Protein AF-A0A820PDK4-F1 (afdb_monomer)

Solvent-accessible surface area (backbone atoms only — not comparable to full-atom values): 10824 Å² total; per-residue (Å²): 134,82,81,75,82,73,71,76,85,88,83,50,69,66,56,57,41,41,77,73,30,66,67,54,36,52,52,52,49,54,51,63,71,45,91,59,57,75,66,55,49,52,53,51,50,52,53,50,55,50,51,55,46,51,51,49,26,53,33,58,74,70,67,58,86,56,76,66,53,57,55,51,43,62,52,48,55,42,78,89,39,73,66,32,56,52,50,51,53,50,35,54,48,49,39,25,63,78,65,77,46,54,70,71,58,48,50,64,60,48,72,78,42,100,55,71,42,63,48,71,66,69,69,50,78,79,65,89,66,78,82,77,72,84,73,60,63,81,82,39,42,71,59,33,50,55,47,48,51,48,74,75,69,54,91,49,68,65,62,53,54,51,48,54,56,42,33,77,76,31,70,68,50,32,51,37,58,77,70,107

Radius of gyration: 19.14 Å; Cα contacts (8 Å, |Δi|>4): 105; chains: 1; bounding box: 48×37×55 Å

Foldseek 3Di:
DPPPPVDDDDADLLVLCCVPPVVSVVVLVVVVVPPDDPVVSVVVNVVVSLVVLLVLLVCVLVVNDDPSNVVLLVSLQPPVDPVSVLSVLSSLVSNCVVVVHDSVVVCVVPVPDPRPNVCVVVVPPPPVPDPDRQDPCVVLVVLLVVLCCCVVPDPDPVSVVVLVVCLVVPVSSVSSNVVD

Mean predicted aligned error: 15.26 Å

Structure (mmCIF, N/CA/C/O backbone):
data_AF-A0A820PDK4-F1
#
_entry.id   AF-A0A820PDK4-F1
#
loop_
_atom_site.group_PDB
_atom_site.id
_atom_site.type_symbol
_atom_site.label_atom_id
_atom_site.label_alt_id
_atom_site.label_comp_id
_atom_site.label_asym_id
_atom_site.label_entity_id
_atom_site.label_seq_id
_atom_site.pdbx_PDB_ins_code
_atom_site.Cartn_x
_atom_site.Cartn_y
_atom_site.Cartn_z
_atom_site.occupancy
_atom_site.B_iso_or_equiv
_atom_site.auth_seq_id
_atom_site.auth_comp_id
_atom_site.auth_asym_id
_atom_site.auth_atom_id
_atom_site.pdbx_PDB_model_num
ATOM 1 N N . MET A 1 1 ? 13.007 6.812 -16.610 1.00 25.03 1 MET A N 1
ATOM 2 C CA . MET A 1 1 ? 11.865 7.276 -15.798 1.00 25.03 1 MET A CA 1
ATOM 3 C C . MET A 1 1 ? 12.390 7.602 -14.403 1.00 25.03 1 MET A C 1
ATOM 5 O O . MET A 1 1 ? 12.633 6.692 -13.626 1.00 25.03 1 MET A O 1
ATOM 9 N N . GLN A 1 2 ? 12.716 8.872 -14.135 1.00 26.66 2 GLN A N 1
ATOM 10 C CA . GLN A 1 2 ? 13.133 9.328 -12.802 1.00 26.66 2 GLN A CA 1
ATOM 11 C C . GLN A 1 2 ? 11.901 9.279 -11.898 1.00 26.66 2 GLN A C 1
ATOM 13 O O . GLN A 1 2 ? 10.951 10.025 -12.132 1.00 26.66 2 GLN A O 1
ATOM 18 N N . LEU A 1 3 ? 11.903 8.400 -10.895 1.00 27.84 3 LEU A N 1
ATOM 19 C CA . LEU A 1 3 ? 10.972 8.489 -9.773 1.00 27.84 3 LEU A CA 1
ATOM 20 C C . LEU A 1 3 ? 11.251 9.827 -9.085 1.00 27.84 3 LEU A C 1
ATOM 22 O O . LEU A 1 3 ? 12.197 9.966 -8.312 1.00 27.84 3 LEU A O 1
ATOM 26 N N . MET A 1 4 ? 10.484 10.848 -9.470 1.00 34.06 4 MET A N 1
ATOM 27 C CA . MET A 1 4 ? 10.551 12.180 -8.891 1.00 34.06 4 MET A CA 1
ATOM 28 C C . MET A 1 4 ? 10.045 12.122 -7.450 1.00 34.06 4 MET A C 1
ATOM 30 O O . MET A 1 4 ? 8.920 12.505 -7.154 1.00 34.06 4 MET A O 1
ATOM 34 N N . LEU A 1 5 ? 10.937 11.761 -6.532 1.00 40.44 5 LEU A N 1
ATOM 35 C CA . LEU A 1 5 ? 10.990 12.367 -5.205 1.00 40.44 5 LEU A CA 1
ATOM 36 C C . LEU A 1 5 ? 11.561 13.789 -5.350 1.00 40.44 5 LEU A C 1
ATOM 38 O O . LEU A 1 5 ? 12.559 14.152 -4.743 1.00 40.44 5 LEU A O 1
ATOM 42 N N . ARG A 1 6 ? 10.949 14.618 -6.204 1.00 34.44 6 ARG A N 1
ATOM 43 C CA . ARG A 1 6 ? 11.076 16.072 -6.075 1.00 34.44 6 ARG A CA 1
ATOM 44 C C . ARG A 1 6 ? 9.899 16.531 -5.246 1.00 34.44 6 ARG A C 1
ATOM 46 O O . ARG A 1 6 ? 8.901 17.043 -5.741 1.00 34.44 6 ARG A O 1
ATOM 53 N N . ALA A 1 7 ? 10.034 16.237 -3.965 1.00 40.06 7 ALA A N 1
ATOM 54 C CA . ALA A 1 7 ? 9.228 16.823 -2.932 1.00 40.06 7 ALA A CA 1
ATOM 55 C C . ALA A 1 7 ? 9.617 18.291 -2.799 1.00 40.06 7 ALA A C 1
ATOM 57 O O . ALA A 1 7 ? 10.654 18.622 -2.229 1.00 40.06 7 ALA A O 1
ATOM 58 N N . ASN A 1 8 ? 8.777 19.165 -3.341 1.00 39.97 8 ASN A N 1
ATOM 59 C CA . ASN A 1 8 ? 8.728 20.518 -2.821 1.00 39.97 8 ASN A CA 1
ATOM 60 C C . ASN A 1 8 ? 8.266 20.439 -1.359 1.00 39.97 8 ASN A C 1
ATOM 62 O O . ASN A 1 8 ? 7.477 19.576 -0.973 1.00 39.97 8 ASN A O 1
ATOM 66 N N . GLU A 1 9 ? 8.885 21.281 -0.550 1.00 49.22 9 GLU A N 1
ATOM 67 C CA . GLU A 1 9 ? 9.083 21.112 0.880 1.00 49.22 9 GLU A CA 1
ATOM 68 C C . GLU A 1 9 ? 7.785 21.053 1.711 1.00 49.22 9 GLU A C 1
ATOM 70 O O . GLU A 1 9 ? 6.782 21.683 1.393 1.00 49.22 9 GLU A O 1
ATOM 75 N N . GLN A 1 10 ? 7.891 20.325 2.835 1.00 42.88 10 GLN A N 1
ATOM 76 C CA . GLN A 1 10 ? 6.916 20.079 3.917 1.00 42.88 10 GLN A CA 1
ATOM 77 C C . GLN A 1 10 ? 5.875 18.959 3.705 1.00 42.88 10 GLN A C 1
ATOM 79 O O . GLN A 1 10 ? 4.698 19.186 3.432 1.00 42.88 10 GLN A O 1
ATOM 84 N N . GLY A 1 11 ? 6.297 17.725 4.019 1.00 57.44 11 GLY A N 1
ATOM 85 C CA . GLY A 1 11 ? 5.393 16.603 4.308 1.00 57.44 11 GLY A CA 1
ATOM 86 C C . GLY A 1 11 ? 5.637 15.347 3.477 1.00 57.44 11 GLY A C 1
ATOM 87 O O . GLY A 1 11 ? 4.675 14.767 2.994 1.00 57.44 11 GLY A O 1
ATOM 88 N N . THR A 1 12 ? 6.888 14.922 3.279 1.00 68.00 12 THR A N 1
ATOM 89 C CA . THR A 1 12 ? 7.172 13.617 2.660 1.00 68.00 12 THR A CA 1
ATOM 90 C C . THR A 1 12 ? 7.106 12.492 3.693 1.00 68.00 12 THR A C 1
ATOM 92 O O . THR A 1 12 ? 7.489 12.717 4.843 1.00 68.00 12 THR A O 1
ATOM 95 N N . PRO A 1 13 ? 6.697 11.268 3.301 1.00 70.00 13 PRO A N 1
ATOM 96 C CA . PRO A 1 13 ? 6.800 10.091 4.162 1.00 70.00 13 PRO A CA 1
ATOM 97 C C . PRO A 1 13 ? 8.213 9.894 4.698 1.00 70.00 13 PRO A C 1
ATOM 99 O O . PRO A 1 13 ? 8.378 9.617 5.873 1.00 70.00 13 PRO A O 1
ATOM 102 N N . GLU A 1 14 ? 9.227 10.111 3.856 1.00 72.12 14 GLU A N 1
ATOM 103 C CA . GLU A 1 14 ? 10.632 10.052 4.260 1.00 72.12 14 GLU A CA 1
ATOM 104 C C . GLU A 1 14 ? 10.917 10.987 5.434 1.00 72.12 14 GLU A C 1
ATOM 106 O O . GLU A 1 14 ? 11.418 10.531 6.449 1.00 72.12 14 GLU A O 1
ATOM 111 N N . LYS A 1 15 ? 10.527 12.266 5.351 1.00 74.94 15 LYS A N 1
ATOM 112 C CA . LYS A 1 15 ? 10.765 13.218 6.439 1.00 74.94 15 LYS A CA 1
ATOM 113 C C . LYS A 1 15 ? 10.020 12.830 7.717 1.00 74.94 15 LYS A C 1
ATOM 115 O O . LYS A 1 15 ? 10.609 12.865 8.786 1.00 74.94 15 LYS A O 1
ATOM 120 N N . ILE A 1 16 ? 8.751 12.429 7.612 1.00 73.00 16 ILE A N 1
ATOM 121 C CA . ILE A 1 16 ? 7.963 11.992 8.778 1.00 73.00 16 ILE A CA 1
ATOM 122 C C . ILE A 1 16 ? 8.625 10.785 9.447 1.00 73.00 16 ILE A C 1
ATOM 124 O O . ILE A 1 16 ? 8.709 10.734 10.672 1.00 73.00 16 ILE A O 1
ATOM 128 N N . LEU A 1 17 ? 9.103 9.825 8.653 1.00 72.94 17 LEU A N 1
ATOM 129 C CA . LEU A 1 17 ? 9.756 8.631 9.169 1.00 72.94 17 LEU A CA 1
ATOM 130 C C . LEU A 1 17 ? 11.132 8.949 9.766 1.00 72.94 17 LEU A C 1
ATOM 132 O O . LEU A 1 17 ? 11.420 8.472 10.856 1.00 72.94 17 LEU A O 1
ATOM 136 N N . THR A 1 18 ? 11.939 9.796 9.125 1.00 76.69 18 THR A N 1
ATOM 137 C CA . THR A 1 18 ? 13.232 10.257 9.658 1.00 76.69 18 THR A CA 1
ATOM 138 C C . THR A 1 18 ? 13.065 11.015 10.974 1.00 76.69 18 THR A C 1
ATOM 140 O O . THR A 1 18 ? 13.784 10.737 11.926 1.00 76.69 18 THR A O 1
ATOM 143 N N . ASP A 1 19 ? 12.084 11.918 11.066 1.00 78.19 19 ASP A N 1
ATOM 144 C CA . ASP A 1 19 ? 11.874 12.757 12.253 1.00 78.19 19 ASP A CA 1
ATOM 145 C C . ASP A 1 19 ? 11.376 11.952 13.472 1.00 78.19 19 ASP A C 1
ATOM 147 O O . ASP A 1 19 ? 11.498 12.418 14.605 1.00 78.19 19 ASP A O 1
ATOM 151 N N . ASN A 1 20 ? 10.796 10.762 13.262 1.00 70.31 20 ASN A N 1
ATOM 152 C CA . ASN A 1 20 ? 10.123 10.008 14.323 1.00 70.31 20 ASN A CA 1
ATOM 153 C C . ASN A 1 20 ? 10.644 8.571 14.540 1.00 70.31 20 ASN A C 1
ATOM 155 O O . ASN A 1 20 ? 10.335 7.968 15.567 1.00 70.31 20 ASN A O 1
ATOM 159 N N . TYR A 1 21 ? 11.438 8.013 13.623 1.00 71.75 21 TYR A N 1
ATOM 160 C CA . TYR A 1 21 ? 12.042 6.686 13.755 1.00 71.75 21 TYR A CA 1
ATOM 161 C C . TYR A 1 21 ? 13.557 6.769 13.571 1.00 71.75 21 TYR A C 1
ATOM 163 O O . TYR A 1 21 ? 14.066 6.761 12.451 1.00 71.75 21 TYR A O 1
ATOM 171 N N . ILE A 1 22 ? 14.285 6.754 14.690 1.00 73.81 22 ILE A N 1
ATOM 172 C CA . ILE A 1 22 ? 15.757 6.811 14.712 1.00 73.81 22 ILE A CA 1
ATOM 173 C C . ILE A 1 22 ? 16.365 5.712 13.828 1.00 73.81 22 ILE A C 1
ATOM 175 O O . ILE A 1 22 ? 17.288 5.970 13.065 1.00 73.81 22 ILE A O 1
ATOM 179 N N . GLN A 1 23 ? 15.797 4.501 13.847 1.00 71.31 23 GLN A N 1
ATOM 180 C CA . GLN A 1 23 ? 16.282 3.399 13.012 1.00 71.31 23 GLN A CA 1
ATOM 181 C C . GLN A 1 23 ? 16.088 3.663 11.513 1.00 71.31 23 GLN A C 1
ATOM 183 O O . GLN A 1 23 ? 16.921 3.252 10.713 1.00 71.31 23 GLN A O 1
ATOM 188 N N . PHE A 1 24 ? 15.014 4.351 11.106 1.00 72.50 24 PHE A N 1
ATOM 189 C CA . PHE A 1 24 ? 14.826 4.732 9.704 1.00 72.50 24 PHE A CA 1
ATOM 190 C C . PHE A 1 24 ? 15.903 5.733 9.280 1.00 72.50 24 PHE A C 1
ATOM 192 O O . PHE A 1 24 ? 16.522 5.547 8.235 1.00 72.50 24 PHE A O 1
ATOM 199 N N . GLU A 1 25 ? 16.178 6.741 10.111 1.00 74.62 25 GLU A N 1
ATOM 200 C CA . GLU A 1 25 ? 17.249 7.710 9.863 1.00 74.62 25 GLU A CA 1
ATOM 201 C C . GLU A 1 25 ? 18.627 7.033 9.763 1.00 74.62 25 GLU A C 1
ATOM 203 O O . GLU A 1 25 ? 19.381 7.299 8.827 1.00 74.62 25 GLU A O 1
ATOM 208 N N . GLU A 1 26 ? 18.947 6.126 10.688 1.00 74.75 26 GLU A N 1
ATOM 209 C CA . GLU A 1 26 ? 20.196 5.357 10.673 1.00 74.75 26 GLU A CA 1
ATOM 210 C C . GLU A 1 26 ? 20.332 4.519 9.396 1.00 74.75 26 GLU A C 1
ATOM 212 O O . GLU A 1 26 ? 21.386 4.539 8.758 1.00 74.75 26 GLU A O 1
ATOM 217 N N . ASN A 1 27 ? 19.258 3.847 8.974 1.00 72.25 27 ASN A N 1
ATOM 218 C CA . ASN A 1 27 ? 19.241 3.061 7.742 1.00 72.25 27 ASN A CA 1
ATOM 219 C C . ASN A 1 27 ? 19.433 3.942 6.500 1.00 72.25 27 ASN A C 1
ATOM 221 O O . ASN A 1 27 ? 20.166 3.570 5.586 1.00 72.25 27 ASN A O 1
ATOM 225 N N . VAL A 1 28 ? 18.801 5.120 6.456 1.00 72.81 28 VAL A N 1
ATOM 226 C CA . VAL A 1 28 ? 18.976 6.077 5.353 1.00 72.81 28 VAL A CA 1
ATOM 227 C C . VAL A 1 28 ? 20.414 6.587 5.296 1.00 72.81 28 VAL A C 1
ATOM 229 O O . VAL A 1 28 ? 20.990 6.625 4.211 1.00 72.81 28 VAL A O 1
ATOM 232 N N . ARG A 1 29 ? 21.021 6.923 6.441 1.00 77.06 29 ARG A N 1
ATOM 233 C CA . ARG A 1 29 ? 22.425 7.360 6.504 1.00 77.06 29 ARG A CA 1
ATOM 234 C C . ARG A 1 29 ? 23.385 6.270 6.029 1.00 77.06 29 ARG A C 1
ATOM 236 O O . ARG A 1 29 ? 24.228 6.547 5.185 1.00 77.06 29 ARG A O 1
ATOM 243 N N . GLN A 1 30 ? 23.203 5.025 6.474 1.00 72.75 30 GLN A N 1
ATOM 244 C CA . GLN A 1 30 ? 24.023 3.892 6.020 1.00 72.75 30 GLN A CA 1
ATOM 245 C C . GLN A 1 30 ? 23.960 3.703 4.495 1.00 72.75 30 GLN A C 1
ATOM 247 O O . GLN A 1 30 ? 24.982 3.491 3.850 1.00 72.75 30 GLN A O 1
ATOM 252 N N . LEU A 1 31 ? 22.771 3.853 3.905 1.00 70.50 31 LEU A N 1
ATOM 253 C CA . LEU A 1 31 ? 22.566 3.741 2.456 1.00 70.50 31 LEU A CA 1
ATOM 254 C C . LEU A 1 31 ? 23.175 4.896 1.647 1.00 70.50 31 LEU A C 1
ATOM 256 O O . LEU A 1 31 ? 23.416 4.731 0.450 1.00 70.50 31 LEU A O 1
ATOM 260 N N . GLN A 1 32 ? 23.355 6.063 2.271 1.00 70.00 32 GLN A N 1
ATOM 261 C CA . GLN A 1 32 ? 23.986 7.239 1.666 1.00 70.00 32 GLN A CA 1
ATOM 262 C C . GLN A 1 32 ? 25.516 7.192 1.777 1.00 70.00 32 GLN A C 1
ATOM 264 O O . GLN A 1 32 ? 26.201 7.649 0.860 1.00 70.00 32 GLN A O 1
ATOM 269 N N . ASP A 1 33 ? 26.041 6.638 2.874 1.00 68.69 33 ASP A N 1
ATOM 270 C CA . ASP A 1 33 ? 27.480 6.472 3.115 1.00 68.69 33 ASP A CA 1
ATOM 271 C C . ASP A 1 33 ? 28.091 5.377 2.223 1.00 68.69 33 ASP A C 1
ATOM 273 O O . ASP A 1 33 ? 29.217 5.508 1.731 1.00 68.69 33 ASP A O 1
ATOM 277 N N . GLU A 1 34 ? 27.339 4.311 1.946 1.00 64.62 34 GLU A N 1
ATOM 278 C CA . GLU A 1 34 ? 27.657 3.378 0.870 1.00 64.62 34 GLU A CA 1
ATOM 279 C C . GLU A 1 34 ? 27.364 4.081 -0.462 1.00 64.62 34 GLU A C 1
ATOM 281 O O . GLU A 1 34 ? 26.206 4.369 -0.742 1.00 64.62 34 GLU A O 1
ATOM 286 N N . GLN A 1 35 ? 28.386 4.381 -1.282 1.00 57.00 35 GLN A N 1
ATOM 287 C CA . GLN A 1 35 ? 28.277 5.023 -2.613 1.00 57.00 35 GLN A CA 1
ATOM 288 C C . GLN A 1 35 ? 27.438 4.190 -3.608 1.00 57.00 35 GLN A C 1
ATOM 290 O O . GLN A 1 35 ? 27.929 3.673 -4.613 1.00 57.00 35 GLN A O 1
ATOM 295 N N . SER A 1 36 ? 26.159 4.020 -3.313 1.00 57.16 36 SER A N 1
ATOM 296 C CA . SER A 1 36 ? 25.237 3.154 -4.008 1.00 57.16 36 SER A CA 1
ATOM 297 C C . SER A 1 36 ? 24.462 3.973 -5.037 1.00 57.16 36 SER A C 1
ATOM 299 O O . SER A 1 36 ? 24.178 5.160 -4.867 1.00 57.16 36 SER A O 1
ATOM 301 N N . ASN A 1 37 ? 24.190 3.345 -6.178 1.00 62.44 37 ASN A N 1
ATOM 302 C CA . ASN A 1 37 ? 23.507 3.969 -7.305 1.00 62.44 37 ASN A CA 1
ATOM 303 C C . ASN A 1 37 ? 22.185 4.617 -6.837 1.00 62.44 37 ASN A C 1
ATOM 305 O O . ASN A 1 37 ? 21.454 4.024 -6.053 1.00 62.44 37 ASN A O 1
ATOM 309 N N . HIS A 1 38 ? 21.793 5.783 -7.359 1.00 63.91 38 HIS A N 1
ATOM 310 C CA . HIS A 1 38 ? 20.538 6.452 -6.950 1.00 63.91 38 HIS A CA 1
ATOM 311 C C . HIS A 1 38 ? 19.288 5.540 -6.975 1.00 63.91 38 HIS A C 1
ATOM 313 O O . HIS A 1 38 ? 18.347 5.724 -6.196 1.00 63.91 38 HIS A O 1
ATOM 319 N N . ASN A 1 39 ? 19.287 4.527 -7.847 1.00 56.75 39 ASN A N 1
ATOM 320 C CA . ASN A 1 39 ? 18.226 3.528 -7.933 1.00 56.75 39 ASN A CA 1
ATOM 321 C C . ASN A 1 39 ? 18.175 2.590 -6.712 1.00 56.75 39 ASN A C 1
ATOM 323 O O . ASN A 1 39 ? 17.077 2.270 -6.267 1.00 56.75 39 ASN A O 1
ATOM 327 N N . SER A 1 40 ? 19.315 2.170 -6.145 1.00 61.81 40 SER A N 1
ATOM 328 C CA . SER A 1 40 ? 19.331 1.307 -4.952 1.00 61.81 40 SER A CA 1
ATOM 329 C C . SER A 1 40 ? 18.821 2.049 -3.724 1.00 61.81 40 SER A C 1
ATOM 331 O O . SER A 1 40 ? 18.001 1.503 -2.993 1.00 61.81 40 SER A O 1
ATOM 333 N N . ILE A 1 41 ? 19.204 3.318 -3.557 1.00 64.75 41 ILE A N 1
ATOM 334 C CA . ILE A 1 41 ? 18.693 4.175 -2.475 1.00 64.75 41 ILE A CA 1
ATOM 335 C C . ILE A 1 41 ? 17.166 4.293 -2.566 1.00 64.75 41 ILE A C 1
ATOM 337 O O . ILE A 1 41 ? 16.463 4.100 -1.577 1.00 64.75 41 ILE A O 1
ATOM 341 N N . SER A 1 42 ? 16.636 4.532 -3.769 1.00 61.59 42 SER A N 1
ATOM 342 C CA . SER A 1 42 ? 15.188 4.653 -3.991 1.00 61.59 42 SER A CA 1
ATOM 343 C C . SER A 1 42 ? 14.435 3.354 -3.681 1.00 61.59 42 SER A C 1
ATOM 345 O O . SER A 1 42 ? 13.387 3.388 -3.039 1.00 61.59 42 SER A O 1
ATOM 347 N N . ILE A 1 43 ? 14.968 2.203 -4.104 1.00 65.69 43 ILE A N 1
ATOM 348 C CA . ILE A 1 43 ? 14.372 0.890 -3.817 1.00 65.69 43 ILE A CA 1
ATOM 349 C C . ILE A 1 43 ? 14.352 0.628 -2.308 1.00 65.69 43 ILE A C 1
ATOM 351 O O . ILE A 1 43 ? 13.320 0.221 -1.771 1.00 65.69 43 ILE A O 1
ATOM 355 N N . SER A 1 44 ? 15.457 0.904 -1.616 1.00 64.31 44 SER A N 1
ATOM 356 C CA . SER A 1 44 ? 15.555 0.724 -0.169 1.00 64.31 44 SER A CA 1
ATOM 357 C C . SER A 1 44 ? 14.604 1.650 0.592 1.00 64.31 44 SER A C 1
ATOM 359 O O . SER A 1 44 ? 13.916 1.197 1.503 1.00 64.31 44 SER A O 1
ATOM 361 N N . LEU A 1 45 ? 14.486 2.919 0.188 1.00 68.56 45 LEU A N 1
ATOM 362 C CA . LEU A 1 45 ? 13.519 3.857 0.769 1.00 68.56 45 LEU A CA 1
ATOM 363 C C . LEU A 1 45 ? 12.080 3.354 0.615 1.00 68.56 45 LEU A C 1
ATOM 365 O O . LEU A 1 45 ? 11.313 3.375 1.575 1.00 68.56 45 LEU A O 1
ATOM 369 N N . ILE A 1 46 ? 11.717 2.850 -0.567 1.00 71.81 46 ILE A N 1
ATOM 370 C CA . ILE A 1 46 ? 10.393 2.260 -0.805 1.00 71.81 46 ILE A CA 1
ATOM 371 C C . ILE A 1 46 ? 10.174 1.033 0.090 1.00 71.81 46 ILE A C 1
ATOM 373 O O . ILE A 1 46 ? 9.094 0.887 0.664 1.00 71.81 46 ILE A O 1
ATOM 377 N N . ALA A 1 47 ? 11.180 0.167 0.238 1.00 69.19 47 ALA A N 1
ATOM 378 C CA . ALA A 1 47 ? 11.100 -1.010 1.101 1.00 69.19 47 ALA A CA 1
ATOM 379 C C . ALA A 1 47 ? 10.879 -0.630 2.573 1.00 69.19 47 ALA A C 1
ATOM 381 O O . ALA A 1 47 ? 10.031 -1.223 3.241 1.00 69.19 47 ALA A O 1
ATOM 382 N N . TRP A 1 48 ? 11.573 0.399 3.061 1.00 70.75 48 TRP A N 1
ATOM 383 C CA . TRP A 1 48 ? 11.383 0.895 4.419 1.00 70.75 48 TRP A CA 1
ATOM 384 C C . TRP A 1 48 ? 10.021 1.557 4.609 1.00 70.75 48 TRP A C 1
ATOM 386 O O . TRP A 1 48 ? 9.312 1.210 5.549 1.00 70.75 48 TRP A O 1
ATOM 396 N N . ILE A 1 49 ? 9.598 2.438 3.698 1.00 76.69 49 ILE A N 1
ATOM 397 C CA . ILE A 1 49 ? 8.256 3.039 3.746 1.00 76.69 49 ILE A CA 1
ATOM 398 C C . ILE A 1 49 ? 7.191 1.940 3.803 1.00 76.69 49 ILE A C 1
ATOM 400 O O . ILE A 1 49 ? 6.282 2.006 4.627 1.00 76.69 49 ILE A O 1
ATOM 404 N N . LYS A 1 50 ? 7.328 0.897 2.978 1.00 75.69 50 LYS A N 1
ATOM 405 C CA . LYS A 1 50 ? 6.438 -0.265 3.002 1.00 75.69 50 LYS A CA 1
ATOM 406 C C . LYS A 1 50 ? 6.410 -0.923 4.387 1.00 75.69 50 LYS A C 1
ATOM 408 O O . LYS A 1 50 ? 5.324 -1.113 4.925 1.00 75.69 50 LYS A O 1
ATOM 413 N N . TYR A 1 51 ? 7.572 -1.221 4.966 1.00 73.75 51 TYR A N 1
ATOM 414 C CA . TYR A 1 51 ? 7.688 -1.840 6.290 1.00 73.75 51 TYR A CA 1
ATOM 415 C C . TYR A 1 51 ? 6.989 -1.022 7.390 1.00 73.75 51 TYR A C 1
ATOM 417 O O . TYR A 1 51 ? 6.166 -1.550 8.135 1.00 73.75 51 TYR A O 1
ATOM 425 N N . TYR A 1 52 ? 7.251 0.285 7.468 1.00 71.88 52 TYR A N 1
ATOM 426 C CA . TYR A 1 52 ? 6.641 1.142 8.492 1.00 71.88 52 TYR A CA 1
ATOM 427 C C . TYR A 1 52 ? 5.127 1.301 8.304 1.00 71.88 52 TYR A C 1
ATOM 429 O O . TYR A 1 52 ? 4.377 1.367 9.278 1.00 71.88 52 TYR A O 1
ATOM 437 N N . ILE A 1 53 ? 4.652 1.299 7.059 1.00 79.56 53 ILE A N 1
ATOM 438 C CA . ILE A 1 53 ? 3.219 1.349 6.759 1.00 79.56 53 ILE A CA 1
ATOM 439 C C . ILE A 1 53 ? 2.528 0.015 7.093 1.00 79.56 53 ILE A C 1
ATOM 441 O O . ILE A 1 53 ? 1.383 0.020 7.547 1.00 79.56 53 ILE A O 1
ATOM 445 N N . GLU A 1 54 ? 3.210 -1.122 6.936 1.00 73.81 54 GLU A N 1
ATOM 446 C CA . GLU A 1 54 ? 2.729 -2.426 7.418 1.00 73.81 54 GLU A CA 1
ATOM 447 C C . GLU A 1 54 ? 2.623 -2.453 8.950 1.00 73.81 54 GLU A C 1
ATOM 449 O O . GLU A 1 54 ? 1.599 -2.886 9.481 1.00 73.81 54 GLU A O 1
ATOM 454 N N . LEU A 1 55 ? 3.619 -1.922 9.670 1.00 74.56 55 LEU A N 1
ATOM 455 C CA . LEU A 1 55 ? 3.549 -1.774 11.129 1.00 74.56 55 LEU A CA 1
ATOM 456 C C . LEU A 1 55 ? 2.363 -0.905 11.555 1.00 74.56 55 LEU A C 1
ATOM 458 O O . LEU A 1 55 ? 1.611 -1.283 12.453 1.00 74.56 55 LEU A O 1
ATOM 462 N N . TYR A 1 56 ? 2.150 0.220 10.875 1.00 80.12 56 TYR A N 1
ATOM 463 C CA . TYR A 1 56 ? 0.992 1.077 11.106 1.00 80.12 56 TYR A CA 1
ATOM 464 C C . TYR A 1 56 ? -0.334 0.335 10.856 1.00 80.12 56 TYR A C 1
ATOM 466 O O . TYR A 1 56 ? -1.246 0.421 11.677 1.00 80.12 56 TYR A O 1
ATOM 474 N N . ALA A 1 57 ? -0.440 -0.464 9.789 1.00 78.50 57 ALA A N 1
ATOM 475 C CA . ALA A 1 57 ? -1.621 -1.288 9.514 1.00 78.50 57 ALA A CA 1
ATOM 476 C C . ALA A 1 57 ? -1.890 -2.325 10.625 1.00 78.50 57 ALA A C 1
ATOM 478 O O . ALA A 1 57 ? -3.036 -2.501 11.052 1.00 78.50 57 ALA A O 1
ATOM 479 N N . VAL A 1 58 ? -0.842 -2.983 11.131 1.00 74.12 58 VAL A N 1
ATOM 480 C CA . VAL A 1 58 ? -0.928 -3.909 12.275 1.00 74.12 58 VAL A CA 1
ATOM 481 C C . VAL A 1 58 ? -1.396 -3.179 13.532 1.00 74.12 58 VAL A C 1
ATOM 483 O O . VAL A 1 58 ? -2.268 -3.670 14.253 1.00 74.12 58 VAL A O 1
ATOM 486 N N . ALA A 1 59 ? -0.841 -2.002 13.797 1.00 73.44 59 ALA A N 1
ATOM 487 C CA . ALA A 1 59 ? -1.154 -1.230 14.985 1.00 73.44 59 ALA A CA 1
ATOM 488 C C . ALA A 1 59 ? -2.596 -0.693 14.949 1.00 73.44 59 ALA A C 1
ATOM 490 O O . ALA A 1 59 ? -3.340 -0.857 15.919 1.00 73.44 59 ALA A O 1
ATOM 491 N N . LEU A 1 60 ? -3.041 -0.197 13.786 1.00 76.94 60 LEU A N 1
ATOM 492 C CA . LEU A 1 60 ? -4.440 0.131 13.519 1.00 76.94 60 LEU A CA 1
ATOM 493 C C . LEU A 1 60 ? -5.346 -1.071 13.777 1.00 76.94 60 LEU A C 1
ATOM 495 O O . LEU A 1 60 ? -6.320 -0.949 14.517 1.00 76.94 60 LEU A O 1
ATOM 499 N N . LYS A 1 61 ? -5.048 -2.243 13.200 1.00 76.56 61 LYS A N 1
ATOM 500 C CA . LYS A 1 61 ? -5.848 -3.464 13.398 1.00 76.56 61 LYS A CA 1
ATOM 501 C C . LYS A 1 61 ? -6.050 -3.754 14.890 1.00 76.56 61 LYS A C 1
ATOM 503 O O . LYS A 1 61 ? -7.192 -3.946 15.319 1.00 76.56 61 LYS A O 1
ATOM 508 N N . ASN A 1 62 ? -4.964 -3.714 15.660 1.00 72.62 62 ASN A N 1
ATOM 509 C CA . ASN A 1 62 ? -4.935 -4.029 17.090 1.00 72.62 62 ASN A CA 1
ATOM 510 C C . ASN A 1 62 ? -5.393 -2.883 18.012 1.00 72.62 62 ASN A C 1
ATOM 512 O O . ASN A 1 62 ? -5.373 -3.059 19.226 1.00 72.62 62 ASN A O 1
ATOM 516 N N . GLN A 1 63 ? -5.839 -1.743 17.467 1.00 74.12 63 GLN A N 1
ATOM 517 C CA . GLN A 1 63 ? -6.264 -0.561 18.239 1.00 74.12 63 GLN A CA 1
ATOM 518 C C . GLN A 1 63 ? -5.165 -0.013 19.164 1.00 74.12 63 GLN A C 1
ATOM 520 O O . GLN A 1 63 ? -5.447 0.565 20.213 1.00 74.12 63 GLN A O 1
ATOM 525 N N . CYS A 1 64 ? -3.903 -0.197 18.779 1.00 74.06 64 CYS A N 1
ATOM 526 C CA . CYS A 1 64 ? -2.788 0.437 19.462 1.00 74.06 64 CYS A CA 1
ATOM 527 C C . CYS A 1 64 ? -2.864 1.952 19.229 1.00 74.06 64 CYS A C 1
ATOM 529 O O . CYS A 1 64 ? -3.249 2.395 18.150 1.00 74.06 64 CYS A O 1
ATOM 531 N N . SER A 1 65 ? -2.507 2.739 20.241 1.00 67.00 65 SER A N 1
ATOM 532 C CA . SER A 1 65 ? -2.519 4.200 20.176 1.00 67.00 65 SER A CA 1
ATOM 533 C C . SER A 1 65 ? -1.137 4.713 20.542 1.00 67.00 65 SER A C 1
ATOM 535 O O . SER A 1 65 ? -0.775 4.725 21.716 1.00 67.00 65 SER A O 1
ATOM 537 N N . GLU A 1 66 ? -0.384 5.147 19.539 1.00 67.44 66 GLU A N 1
ATOM 538 C CA . GLU A 1 66 ? 0.890 5.843 19.717 1.00 67.44 66 GLU A CA 1
ATOM 539 C C . GLU A 1 66 ? 0.817 7.223 19.065 1.00 67.44 66 GLU A C 1
ATOM 541 O O . GLU A 1 66 ? 0.128 7.406 18.062 1.00 67.44 66 GLU A O 1
ATOM 546 N N . GLU A 1 67 ? 1.541 8.194 19.619 1.00 69.50 67 GLU A N 1
ATOM 547 C CA . GLU A 1 67 ? 1.543 9.589 19.154 1.00 69.50 67 GLU A CA 1
ATOM 548 C C . GLU A 1 67 ? 1.857 9.704 17.653 1.00 69.50 67 GLU A C 1
ATOM 550 O O . GLU A 1 67 ? 1.196 10.433 16.912 1.00 69.50 67 GLU A O 1
ATOM 555 N N . ILE A 1 68 ? 2.789 8.878 17.181 1.00 68.75 68 ILE A N 1
ATOM 556 C CA . ILE A 1 68 ? 3.218 8.803 15.785 1.00 68.75 68 ILE A CA 1
ATOM 557 C C . ILE A 1 68 ? 2.098 8.424 14.811 1.00 68.75 68 ILE A C 1
ATOM 559 O O . ILE A 1 68 ? 2.114 8.841 13.651 1.00 68.75 68 ILE A O 1
ATOM 563 N N . MET A 1 69 ? 1.085 7.684 15.273 1.00 72.06 69 MET A N 1
ATOM 564 C CA . MET A 1 69 ? -0.069 7.336 14.446 1.00 72.06 69 MET A CA 1
ATOM 565 C C . MET A 1 69 ? -0.900 8.564 14.112 1.00 72.06 69 MET A C 1
ATOM 567 O O . MET A 1 69 ? -1.396 8.654 12.996 1.00 72.06 69 MET A O 1
ATOM 571 N N . GLY A 1 70 ? -0.992 9.537 15.024 1.00 70.94 70 GLY A N 1
ATOM 572 C CA . GLY A 1 70 ? -1.659 10.807 14.748 1.00 70.94 70 GLY A CA 1
ATOM 573 C C . GLY A 1 70 ? -0.974 11.572 13.614 1.00 70.94 70 GLY A C 1
ATOM 574 O O . GLY A 1 70 ? -1.643 12.133 12.748 1.00 70.94 70 GLY A O 1
ATOM 575 N N . THR A 1 71 ? 0.358 11.531 13.561 1.00 73.69 71 THR A N 1
ATOM 576 C CA . THR A 1 71 ? 1.145 12.144 12.482 1.00 73.69 71 THR A CA 1
ATOM 577 C C . THR A 1 71 ? 0.938 11.422 11.148 1.00 73.69 71 THR A C 1
ATOM 579 O O . THR A 1 71 ? 0.743 12.071 10.118 1.00 73.69 71 THR A O 1
ATOM 582 N N . ILE A 1 72 ? 0.924 10.084 11.155 1.00 75.19 72 ILE A N 1
ATOM 583 C CA . ILE A 1 72 ? 0.642 9.279 9.956 1.00 75.19 72 ILE A CA 1
ATOM 584 C C . ILE A 1 72 ? -0.799 9.515 9.480 1.00 75.19 72 ILE A C 1
ATOM 586 O O . ILE A 1 72 ? -1.014 9.726 8.288 1.00 75.19 72 ILE A O 1
ATOM 590 N N . ASP A 1 73 ? -1.774 9.572 10.388 1.00 76.44 73 ASP A N 1
ATOM 591 C CA . ASP A 1 73 ? -3.173 9.876 10.080 1.00 76.44 73 ASP A CA 1
ATOM 592 C C . ASP A 1 73 ? -3.312 11.241 9.402 1.00 76.44 73 ASP A C 1
ATOM 594 O O . ASP A 1 73 ? -3.952 11.345 8.356 1.00 76.44 73 ASP A O 1
ATOM 598 N N . GLN A 1 74 ? -2.682 12.280 9.958 1.00 76.88 74 GLN A N 1
ATOM 599 C CA . GLN A 1 74 ? -2.673 13.630 9.384 1.00 76.88 74 GLN A CA 1
ATOM 600 C C . GLN A 1 74 ? -1.973 13.702 8.026 1.00 76.88 74 GLN A C 1
ATOM 602 O O . GLN A 1 74 ? -2.320 14.532 7.186 1.00 76.88 74 GLN A O 1
ATOM 607 N N . PHE A 1 75 ? -0.960 12.871 7.795 1.00 78.81 75 PHE A N 1
ATOM 608 C CA . PHE A 1 75 ? -0.345 12.765 6.480 1.00 78.81 75 PHE A CA 1
ATOM 609 C C . PHE A 1 75 ? -1.297 12.088 5.490 1.00 78.81 75 PHE A C 1
ATOM 611 O O . PHE A 1 75 ? -1.491 12.579 4.376 1.00 78.81 75 PHE A O 1
ATOM 618 N N . LEU A 1 76 ? -1.945 11.000 5.909 1.00 77.38 76 LEU A N 1
ATOM 619 C CA . LEU A 1 76 ? -2.909 10.283 5.089 1.00 77.38 76 LEU A CA 1
ATOM 620 C C . LEU A 1 76 ? -4.170 11.119 4.831 1.00 77.38 76 LEU A C 1
ATOM 622 O O . LEU A 1 76 ? -4.790 10.931 3.800 1.00 77.38 76 LEU A O 1
ATOM 626 N N . THR A 1 77 ? -4.564 12.104 5.637 1.00 75.75 77 THR A N 1
ATOM 627 C CA . THR A 1 77 ? -5.709 12.969 5.2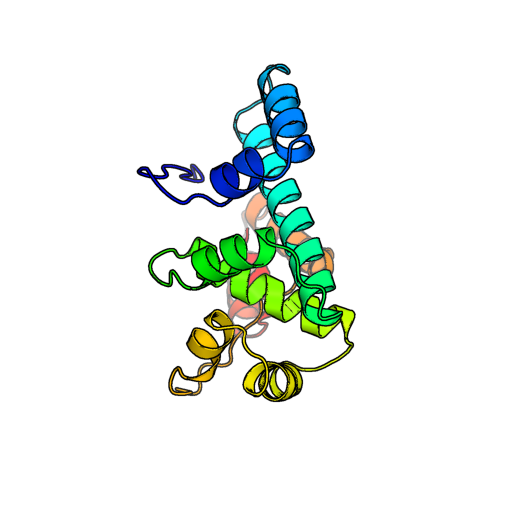70 1.00 75.75 77 THR A CA 1
ATOM 628 C C . THR A 1 77 ? -5.442 13.892 4.071 1.00 75.75 77 THR A C 1
ATOM 630 O O . THR A 1 77 ? -6.392 14.432 3.509 1.00 75.75 77 THR A O 1
ATOM 633 N N . ARG A 1 78 ? -4.189 14.049 3.619 1.00 70.75 78 ARG A N 1
ATOM 634 C CA . ARG A 1 78 ? -3.822 14.924 2.490 1.00 70.75 78 ARG A CA 1
ATOM 635 C C . ARG A 1 78 ? -4.075 14.239 1.142 1.00 70.75 78 ARG A C 1
ATOM 637 O O . ARG A 1 78 ? -3.208 13.538 0.622 1.00 70.75 78 ARG A O 1
ATOM 644 N N . ASP A 1 79 ? -5.250 14.454 0.555 1.00 66.00 79 ASP A N 1
ATOM 645 C CA . ASP A 1 79 ? -5.650 13.868 -0.743 1.00 66.00 79 ASP A CA 1
ATOM 646 C C . ASP A 1 79 ? -4.937 14.464 -1.970 1.00 66.00 79 ASP A C 1
ATOM 648 O O . ASP A 1 79 ? -5.028 13.920 -3.070 1.00 66.00 79 ASP A O 1
ATOM 652 N N . GLU A 1 80 ? -4.199 15.557 -1.790 1.00 65.25 80 GLU A N 1
ATOM 653 C CA . GLU A 1 80 ? -3.501 16.282 -2.861 1.00 65.25 80 GLU A CA 1
ATOM 654 C C . GLU A 1 80 ? -2.298 15.508 -3.432 1.00 65.25 80 GLU A C 1
ATOM 656 O O . GLU A 1 80 ? -1.824 15.801 -4.529 1.00 65.25 80 GLU A O 1
ATOM 661 N N . LEU A 1 81 ? -1.800 14.499 -2.707 1.00 66.62 81 LEU A N 1
ATOM 662 C CA . LEU A 1 81 ? -0.621 13.721 -3.083 1.00 66.62 81 LEU A CA 1
ATOM 663 C C . LEU A 1 81 ? -1.019 12.317 -3.562 1.00 66.62 81 LEU A C 1
ATOM 665 O O . LEU A 1 81 ? -1.500 11.501 -2.779 1.00 66.62 81 LEU A O 1
ATOM 669 N N . HIS A 1 82 ? -0.711 11.965 -4.816 1.00 67.69 82 HIS A N 1
ATOM 670 C CA . HIS A 1 82 ? -0.937 10.608 -5.358 1.00 67.69 82 HIS A CA 1
ATOM 671 C C . HIS A 1 82 ? -0.294 9.488 -4.518 1.00 67.69 82 HIS A C 1
ATOM 673 O O . HIS A 1 82 ? -0.811 8.369 -4.439 1.00 67.69 82 HIS A O 1
ATOM 679 N N . LEU A 1 83 ? 0.826 9.795 -3.859 1.00 70.88 83 LEU A N 1
ATOM 680 C CA . LEU A 1 83 ? 1.489 8.874 -2.944 1.00 70.88 83 LEU A CA 1
ATOM 681 C C . LEU A 1 83 ? 0.629 8.573 -1.708 1.00 70.88 83 LEU A C 1
ATOM 683 O O . LEU A 1 83 ? 0.585 7.420 -1.289 1.00 70.88 83 LEU A O 1
ATOM 687 N N . SER A 1 84 ? -0.097 9.556 -1.156 1.00 70.00 84 SER A N 1
ATOM 688 C CA . SER A 1 84 ? -0.960 9.324 0.011 1.00 70.00 84 SER A CA 1
ATOM 689 C C . SER A 1 84 ? -2.085 8.353 -0.344 1.00 70.00 84 SER A C 1
ATOM 691 O O . SER A 1 84 ? -2.294 7.383 0.377 1.00 70.00 84 SER A O 1
ATOM 693 N N . LEU A 1 85 ? -2.726 8.520 -1.507 1.00 72.81 85 LEU A N 1
ATOM 694 C CA . LEU A 1 85 ? -3.752 7.600 -2.010 1.00 72.81 85 LEU A CA 1
ATOM 695 C C . LEU A 1 85 ? -3.212 6.173 -2.164 1.00 72.81 85 LEU A C 1
ATOM 697 O O . LEU A 1 85 ? -3.861 5.216 -1.746 1.00 72.81 85 LEU A O 1
ATOM 701 N N . THR A 1 86 ? -2.002 6.030 -2.708 1.00 77.94 86 THR A N 1
ATOM 702 C CA . THR A 1 86 ? -1.343 4.722 -2.850 1.00 77.94 86 THR A CA 1
ATOM 703 C C . THR A 1 86 ? -1.104 4.071 -1.488 1.00 77.94 86 THR A C 1
ATOM 705 O O . THR A 1 86 ? -1.405 2.892 -1.301 1.00 77.94 86 THR A O 1
ATOM 708 N N . LEU A 1 87 ? -0.620 4.845 -0.514 1.00 79.56 87 LEU A N 1
ATOM 709 C CA . LEU A 1 87 ? -0.380 4.370 0.847 1.00 79.56 87 LEU A CA 1
ATOM 710 C C . LEU A 1 87 ? -1.684 4.000 1.564 1.00 79.56 87 LEU A C 1
ATOM 712 O O . LEU A 1 87 ? -1.732 2.949 2.195 1.00 79.56 87 LEU A O 1
ATOM 716 N N . LYS A 1 88 ? -2.766 4.773 1.401 1.00 81.81 88 LYS A N 1
ATOM 717 C CA . LYS A 1 88 ? -4.100 4.425 1.922 1.00 81.81 88 LYS A CA 1
ATOM 718 C C . LYS A 1 88 ? -4.580 3.077 1.395 1.00 81.81 88 LYS A C 1
ATOM 720 O O . LYS A 1 88 ? -4.985 2.222 2.177 1.00 81.81 88 LYS A O 1
ATOM 725 N N . LEU A 1 89 ? -4.524 2.877 0.076 1.00 80.94 89 LEU A N 1
ATOM 726 C CA . LEU A 1 89 ? -4.943 1.622 -0.557 1.00 80.94 89 LEU A CA 1
ATOM 727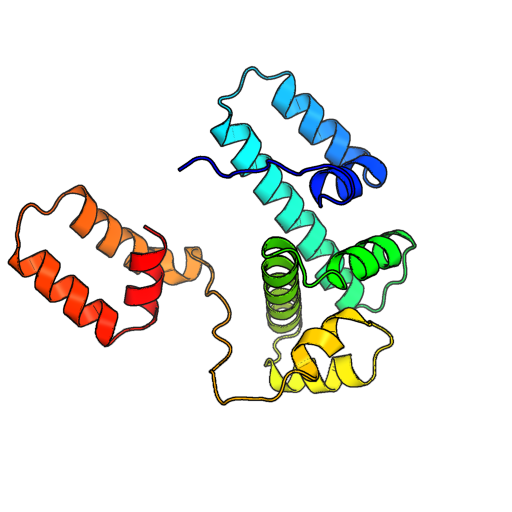 C C . LEU A 1 89 ? -4.087 0.447 -0.082 1.00 80.94 89 LEU A C 1
ATOM 729 O O . LEU A 1 89 ? -4.609 -0.641 0.162 1.00 80.94 89 LEU A O 1
ATOM 733 N N . PHE A 1 90 ? -2.785 0.673 0.089 1.00 82.12 90 PHE A N 1
ATOM 734 C CA . PHE A 1 90 ? -1.881 -0.328 0.632 1.00 82.12 90 PHE A CA 1
ATOM 735 C C . PHE A 1 90 ? -2.226 -0.680 2.088 1.00 82.12 90 PHE A C 1
ATOM 737 O O . PHE A 1 90 ? -2.363 -1.860 2.391 1.00 82.12 90 PHE A O 1
ATOM 744 N N . VAL A 1 91 ? -2.466 0.303 2.963 1.00 82.88 91 VAL A N 1
ATOM 745 C CA . VAL A 1 91 ? -2.907 0.067 4.351 1.00 82.88 91 VAL A CA 1
ATOM 746 C C . VAL A 1 91 ? -4.216 -0.722 4.393 1.00 82.88 91 VAL A C 1
ATOM 748 O O . VAL A 1 91 ? -4.304 -1.719 5.106 1.00 82.88 91 VAL A O 1
ATOM 751 N N . ILE A 1 92 ? -5.220 -0.319 3.606 1.00 83.44 92 ILE A N 1
ATOM 752 C CA . ILE A 1 92 ? -6.515 -1.015 3.517 1.00 83.44 92 ILE A CA 1
ATOM 753 C C . ILE A 1 92 ? -6.303 -2.483 3.149 1.00 83.44 92 ILE A C 1
ATOM 755 O O . ILE A 1 92 ? -6.828 -3.378 3.814 1.00 83.44 92 ILE A O 1
ATOM 759 N N . LYS A 1 93 ? -5.508 -2.729 2.105 1.00 82.25 93 LYS A N 1
ATOM 760 C CA . LYS A 1 93 ? -5.188 -4.077 1.645 1.00 82.25 93 LYS A CA 1
ATOM 761 C C . LYS A 1 93 ? -4.507 -4.898 2.738 1.00 82.25 93 LYS A C 1
ATOM 763 O O . LYS A 1 93 ? -4.955 -6.008 3.005 1.00 82.25 93 LYS A O 1
ATOM 768 N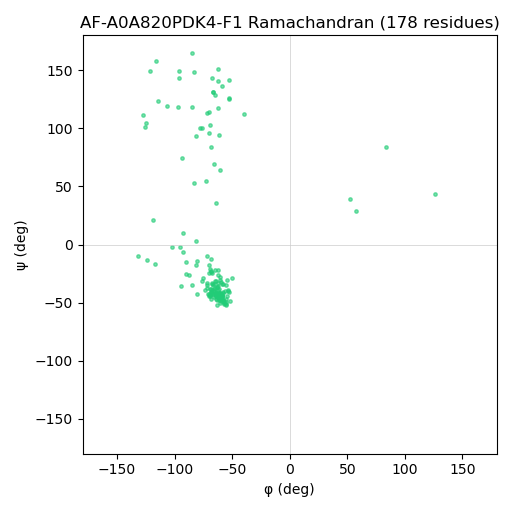 N . GLN A 1 94 ? -3.491 -4.345 3.399 1.00 80.31 94 GLN A N 1
ATOM 769 C CA . GLN A 1 94 ? -2.781 -5.031 4.481 1.00 80.31 94 GLN A CA 1
ATOM 770 C C . GLN A 1 94 ? -3.719 -5.395 5.634 1.00 80.31 94 GLN A C 1
ATOM 772 O O . GLN A 1 94 ? -3.689 -6.517 6.127 1.00 80.31 94 GLN A O 1
ATOM 777 N N . ILE A 1 95 ? -4.617 -4.494 6.035 1.00 79.62 95 ILE A N 1
ATOM 778 C CA . ILE A 1 95 ? -5.598 -4.776 7.092 1.00 79.62 95 ILE A CA 1
ATOM 779 C C . ILE A 1 95 ? -6.567 -5.888 6.669 1.00 79.62 95 ILE A C 1
ATOM 781 O O . ILE A 1 95 ? -6.870 -6.767 7.483 1.00 79.62 95 ILE A O 1
ATOM 785 N N . CYS A 1 96 ? -7.032 -5.870 5.415 1.00 79.38 96 CYS A N 1
ATOM 786 C CA . CYS A 1 96 ? -7.905 -6.906 4.860 1.00 79.38 96 CYS A CA 1
ATOM 787 C C . CYS A 1 96 ? -7.217 -8.278 4.867 1.00 79.38 96 CYS A C 1
ATOM 789 O O . CYS A 1 96 ? -7.792 -9.248 5.360 1.00 79.38 96 CYS A O 1
ATOM 791 N N . GLU A 1 97 ? -5.968 -8.345 4.396 1.00 79.31 97 GLU A N 1
ATOM 792 C CA . GLU A 1 97 ? -5.155 -9.567 4.378 1.00 79.31 97 GLU A CA 1
ATOM 793 C C . GLU A 1 97 ? -4.888 -10.076 5.805 1.00 79.31 97 GLU A C 1
ATOM 795 O O . GLU A 1 97 ? -5.226 -11.215 6.133 1.00 79.31 97 GLU A O 1
ATOM 800 N N . LEU A 1 98 ? -4.392 -9.214 6.700 1.00 75.06 98 LEU A N 1
ATOM 801 C CA . LEU A 1 98 ? -4.087 -9.556 8.095 1.00 75.06 98 LEU A CA 1
ATOM 802 C C . LEU A 1 98 ? -5.314 -9.993 8.899 1.00 75.06 98 LEU A C 1
ATOM 804 O O . LEU A 1 98 ? -5.167 -10.682 9.911 1.00 75.06 98 LEU A O 1
ATOM 808 N N . SER A 1 99 ? -6.508 -9.544 8.520 1.00 75.81 99 SER A N 1
ATOM 809 C CA . SER A 1 99 ? -7.756 -9.868 9.220 1.00 75.81 99 SER A CA 1
ATOM 810 C C . SER A 1 99 ? -8.578 -10.934 8.496 1.00 75.81 99 SER A C 1
ATOM 812 O O . SER A 1 99 ? -9.610 -11.340 9.018 1.00 75.81 99 SER A O 1
ATOM 814 N N . SER A 1 100 ? -8.127 -11.408 7.327 1.00 79.25 100 SER A N 1
ATOM 815 C CA . SER A 1 100 ? -8.884 -12.326 6.463 1.00 79.25 100 SER A CA 1
ATOM 816 C C . SER A 1 100 ? -10.302 -11.822 6.152 1.00 79.25 100 SER A C 1
ATOM 818 O O . SER A 1 100 ? -11.257 -12.597 6.116 1.00 79.25 100 SER A O 1
ATOM 820 N N . VAL A 1 101 ? -10.446 -10.510 5.934 1.00 79.62 101 VAL A N 1
ATOM 821 C CA . VAL A 1 101 ? -11.732 -9.858 5.636 1.00 79.62 101 VAL A CA 1
ATOM 822 C C . VAL A 1 101 ? -11.737 -9.244 4.241 1.00 79.62 101 VAL A C 1
AT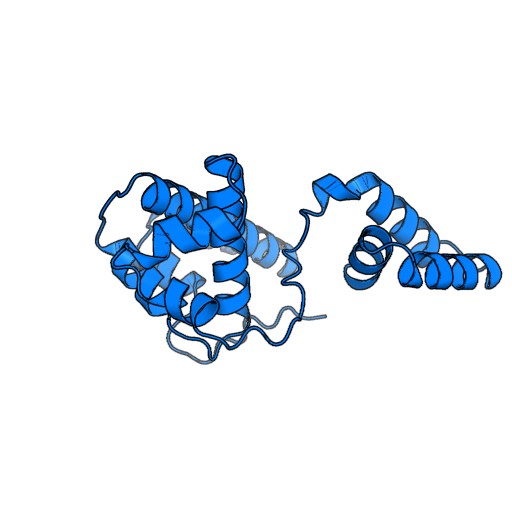OM 824 O O . VAL A 1 101 ? -10.692 -8.942 3.667 1.00 79.62 101 VAL A O 1
ATOM 827 N N . LYS A 1 102 ? -12.937 -9.042 3.693 1.00 81.50 102 LYS A N 1
ATOM 828 C CA . LYS A 1 102 ? -13.132 -8.302 2.441 1.00 81.50 102 LYS A CA 1
ATOM 829 C C . LYS A 1 102 ? -13.205 -6.796 2.705 1.00 81.50 102 LYS A C 1
ATOM 831 O O . LYS A 1 102 ? -13.431 -6.365 3.835 1.00 81.50 102 LYS A O 1
ATOM 836 N N . PHE A 1 103 ? -13.070 -6.011 1.637 1.00 79.81 103 PHE A N 1
ATOM 837 C CA . PHE A 1 103 ? -13.151 -4.551 1.691 1.00 79.81 103 PHE A CA 1
ATOM 838 C C . PHE A 1 103 ? -14.469 -4.045 2.299 1.00 79.81 103 PHE A C 1
ATOM 840 O O . PHE A 1 103 ? -14.439 -3.138 3.123 1.00 79.81 103 PHE A O 1
ATOM 847 N N . ASP A 1 104 ? -15.607 -4.666 1.983 1.00 76.25 104 ASP A N 1
ATOM 848 C CA . ASP A 1 104 ? -16.908 -4.251 2.536 1.00 76.25 104 ASP A CA 1
ATOM 849 C C . ASP A 1 104 ? -16.923 -4.348 4.070 1.00 76.25 104 ASP A C 1
ATOM 851 O O . ASP A 1 104 ? -17.297 -3.410 4.767 1.00 76.25 104 ASP A O 1
ATOM 855 N N . THR A 1 105 ? -16.384 -5.441 4.612 1.00 76.69 105 THR A N 1
ATOM 856 C CA . THR A 1 105 ? -16.232 -5.634 6.060 1.00 76.69 105 THR A CA 1
ATOM 857 C C . THR A 1 105 ? -15.222 -4.657 6.665 1.00 76.69 105 THR A C 1
ATOM 859 O O . THR A 1 105 ? -15.411 -4.184 7.783 1.00 76.69 105 THR A O 1
ATOM 862 N N . PHE A 1 106 ? -14.152 -4.307 5.942 1.00 83.25 106 PHE A N 1
ATOM 863 C CA . PHE A 1 106 ? -13.2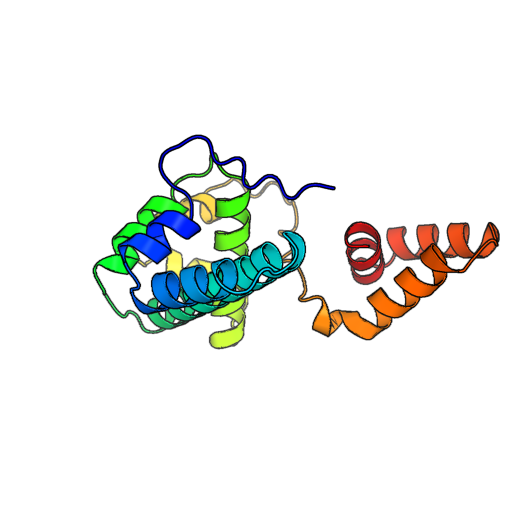49 -3.234 6.366 1.00 83.25 106 PHE A CA 1
ATOM 864 C C . PHE A 1 106 ? -14.004 -1.904 6.514 1.00 83.25 106 PHE A C 1
ATOM 866 O O . PHE A 1 106 ? -13.830 -1.218 7.523 1.00 83.25 106 PHE A O 1
ATOM 873 N N . CYS A 1 107 ? -14.872 -1.568 5.554 1.00 79.19 107 CYS A N 1
ATOM 874 C CA . CYS A 1 107 ? -15.675 -0.347 5.586 1.00 79.19 107 CYS A CA 1
ATOM 875 C C . CYS A 1 107 ? -16.564 -0.296 6.836 1.00 79.19 107 CYS A C 1
ATOM 877 O O . CYS A 1 107 ? -16.583 0.722 7.520 1.00 79.19 107 CYS A O 1
ATOM 879 N N . GLU A 1 108 ? -17.223 -1.404 7.182 1.00 76.81 108 GLU A N 1
ATOM 880 C CA . GLU A 1 108 ? -18.062 -1.530 8.385 1.00 76.81 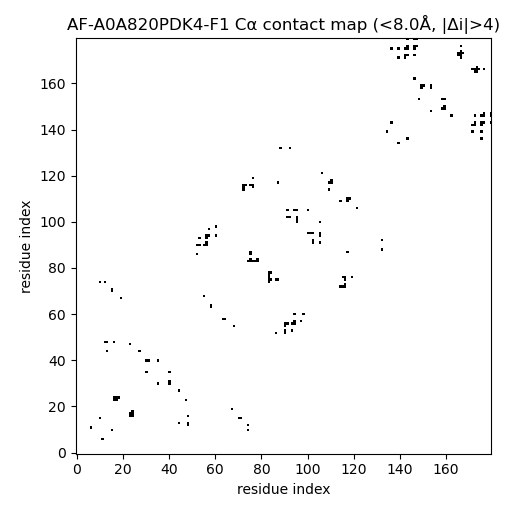108 GLU A CA 1
ATOM 881 C C . GLU A 1 108 ? -17.269 -1.417 9.701 1.00 76.81 108 GLU A C 1
ATOM 883 O O . GLU A 1 108 ? -17.737 -0.834 10.683 1.00 76.81 108 GLU A O 1
ATOM 888 N N . ILE A 1 109 ? -16.051 -1.970 9.745 1.00 76.50 109 ILE A N 1
ATOM 889 C CA . ILE A 1 109 ? -15.185 -1.897 10.931 1.00 76.50 109 ILE A CA 1
ATOM 890 C C . ILE A 1 109 ? -14.697 -0.462 11.147 1.00 76.50 109 ILE A C 1
ATOM 892 O O . ILE A 1 109 ? -14.681 0.026 12.280 1.00 76.50 109 ILE A O 1
ATOM 896 N N . PHE A 1 110 ? -14.270 0.210 10.077 1.00 76.00 110 PHE A N 1
ATOM 897 C CA . PHE A 1 110 ? -13.632 1.523 10.160 1.00 76.00 110 PHE A CA 1
ATOM 898 C C . PHE A 1 110 ? -14.610 2.697 10.077 1.00 76.00 110 PHE A C 1
ATOM 900 O O . PHE A 1 110 ? -14.247 3.786 10.515 1.00 76.00 110 PHE A O 1
ATOM 907 N N . SER A 1 111 ? -15.859 2.495 9.642 1.00 68.81 111 SER A N 1
ATOM 908 C CA . SER A 1 111 ? -16.918 3.513 9.733 1.00 68.81 111 SER A CA 1
ATOM 909 C C . SER A 1 111 ? -17.183 3.945 11.179 1.00 68.81 111 SER A C 1
ATOM 911 O O . SER A 1 111 ? -17.499 5.105 11.439 1.00 68.81 111 SER A O 1
ATOM 913 N N . ASN A 1 112 ? -17.004 3.020 12.126 1.00 64.12 112 ASN A N 1
ATOM 914 C CA . ASN A 1 112 ? -17.248 3.225 13.553 1.00 64.12 112 ASN A CA 1
ATOM 915 C C . ASN A 1 112 ? -15.988 3.624 14.343 1.00 64.12 112 ASN A C 1
ATOM 917 O O . ASN A 1 112 ? -16.066 3.855 15.550 1.00 64.12 112 ASN A O 1
ATOM 921 N N . ARG A 1 113 ? -14.819 3.702 13.694 1.00 68.75 113 ARG A N 1
ATOM 922 C CA . ARG A 1 113 ? -13.555 4.088 14.338 1.00 68.75 113 ARG A CA 1
ATOM 923 C C . ARG A 1 113 ? -13.268 5.576 14.149 1.00 68.75 113 ARG A C 1
ATOM 925 O O . ARG A 1 113 ? -13.605 6.169 13.127 1.00 68.75 113 ARG A O 1
ATOM 932 N N . ASN A 1 114 ? -12.588 6.177 15.126 1.00 65.44 114 ASN A N 1
ATOM 933 C CA . ASN A 1 114 ? -12.159 7.576 15.065 1.00 65.44 114 ASN A CA 1
ATOM 934 C C . ASN A 1 114 ? -10.843 7.738 14.282 1.00 65.44 114 ASN A C 1
ATOM 936 O O . ASN A 1 114 ? -9.875 8.291 14.791 1.00 65.44 114 ASN A O 1
ATOM 940 N N . VAL A 1 115 ? -10.802 7.210 13.058 1.00 66.06 115 VAL A N 1
ATOM 941 C CA . VAL A 1 115 ? -9.699 7.421 12.113 1.00 66.06 115 VAL A CA 1
ATOM 942 C C . VAL A 1 115 ? -10.278 8.211 10.946 1.00 66.06 115 VAL A C 1
ATOM 944 O O . VAL A 1 115 ? -11.283 7.808 10.361 1.00 66.06 115 VAL A O 1
ATOM 947 N N . VAL A 1 116 ? -9.696 9.370 10.641 1.00 69.19 116 VAL A N 1
ATOM 948 C CA . VAL A 1 116 ? -10.320 10.356 9.738 1.00 69.19 116 VAL A CA 1
ATOM 949 C C . VAL A 1 116 ? -10.113 9.997 8.267 1.00 69.19 116 VAL A C 1
ATOM 951 O O . VAL A 1 116 ? -11.043 10.085 7.467 1.00 69.19 116 VAL A O 1
ATOM 954 N N . TRP A 1 117 ? -8.910 9.562 7.888 1.00 68.62 117 TRP A N 1
ATOM 955 C CA . TRP A 1 117 ? -8.569 9.351 6.480 1.00 68.62 117 TRP A CA 1
ATOM 956 C C . TRP A 1 117 ? -9.369 8.235 5.776 1.00 68.62 117 TRP A C 1
ATOM 958 O O . TRP A 1 117 ? -9.628 8.413 4.586 1.00 68.62 117 TRP A O 1
ATOM 968 N N . PRO A 1 118 ? -9.832 7.135 6.413 1.00 72.12 118 PRO A N 1
ATOM 969 C CA . PRO A 1 118 ? -10.665 6.144 5.735 1.00 72.12 118 PRO A CA 1
ATOM 970 C C . PRO A 1 118 ? -11.957 6.756 5.189 1.00 72.12 118 PRO A C 1
ATOM 972 O O . PRO A 1 118 ? -12.374 6.401 4.091 1.00 72.12 118 PRO A O 1
ATOM 975 N N . ARG A 1 119 ? -12.541 7.747 5.881 1.00 66.62 119 ARG A N 1
ATOM 976 C CA . ARG A 1 119 ? -13.773 8.424 5.439 1.00 66.62 119 ARG A CA 1
ATOM 977 C C . ARG A 1 119 ? -13.632 9.072 4.065 1.00 66.62 119 ARG A C 1
ATOM 979 O O . ARG A 1 119 ? -14.551 8.984 3.266 1.00 66.62 119 ARG A O 1
ATOM 986 N N . THR A 1 120 ? -12.450 9.593 3.729 1.00 66.06 120 THR A N 1
ATOM 987 C CA . THR A 1 120 ? -12.168 10.172 2.397 1.00 66.06 120 THR A CA 1
ATOM 988 C C . THR A 1 120 ? -12.292 9.164 1.245 1.00 66.06 120 THR A C 1
ATOM 990 O O . THR A 1 120 ? -12.500 9.553 0.097 1.00 66.06 120 THR A O 1
ATOM 993 N N . ILE A 1 121 ? -12.180 7.864 1.541 1.00 67.69 121 ILE A N 1
ATOM 994 C CA . ILE A 1 121 ? -12.383 6.767 0.585 1.00 67.69 121 ILE A CA 1
ATOM 995 C C . ILE A 1 121 ? -13.823 6.243 0.657 1.00 67.69 121 ILE A C 1
ATOM 997 O O . ILE A 1 121 ? -14.386 5.892 -0.374 1.00 67.69 121 ILE A O 1
ATOM 1001 N N . LEU A 1 122 ? -14.420 6.216 1.853 1.00 65.81 122 LEU A N 1
ATOM 1002 C CA . LEU A 1 122 ? -15.767 5.687 2.099 1.00 65.81 122 LEU A CA 1
ATOM 1003 C C . LEU A 1 122 ? -16.897 6.631 1.650 1.00 65.81 122 LEU A C 1
ATOM 1005 O O . LEU A 1 122 ? -17.963 6.162 1.270 1.00 65.81 122 LEU A O 1
ATOM 1009 N N . GLU A 1 123 ? -16.679 7.946 1.712 1.00 60.16 123 GLU A N 1
ATOM 1010 C CA . GLU A 1 123 ? -17.687 8.978 1.421 1.00 60.16 123 GLU A CA 1
ATOM 1011 C C . GLU A 1 123 ? -17.663 9.455 -0.038 1.00 60.16 123 GLU A C 1
ATOM 1013 O O . GLU A 1 123 ? -18.542 10.214 -0.452 1.00 60.16 123 GLU A O 1
ATOM 1018 N N . LYS A 1 124 ? -16.685 9.018 -0.847 1.00 57.88 124 LYS A N 1
ATOM 1019 C CA . LYS A 1 124 ? -16.730 9.289 -2.287 1.00 57.88 124 LYS A CA 1
ATOM 1020 C C . LYS A 1 124 ? -17.941 8.560 -2.870 1.00 57.88 124 LYS A C 1
ATOM 1022 O O . LYS A 1 124 ? -18.085 7.363 -2.611 1.00 57.88 124 LYS A O 1
ATOM 1027 N N . PRO A 1 125 ? -18.812 9.248 -3.636 1.00 43.97 125 PRO A N 1
ATOM 1028 C CA . PRO A 1 125 ? -19.931 8.589 -4.283 1.00 43.97 125 PRO A CA 1
ATOM 1029 C C . PRO A 1 125 ? -19.383 7.403 -5.068 1.00 43.97 125 PRO A C 1
ATOM 1031 O O . PRO A 1 125 ? -18.440 7.553 -5.848 1.00 43.97 125 PRO A O 1
ATOM 1034 N N . GLN A 1 126 ? -19.941 6.223 -4.799 1.00 47.16 126 GLN A N 1
ATOM 1035 C CA . GLN A 1 126 ? -19.720 5.023 -5.590 1.00 47.16 126 GLN A CA 1
ATOM 1036 C C . GLN A 1 126 ? -20.320 5.253 -6.984 1.00 47.16 126 GLN A C 1
ATOM 1038 O O . GLN A 1 126 ? -21.312 4.632 -7.360 1.00 47.16 126 GLN A O 1
ATOM 1043 N N . ASP A 1 127 ? -19.715 6.129 -7.786 1.00 41.41 127 ASP A N 1
ATOM 1044 C CA . ASP A 1 127 ? -19.646 5.823 -9.203 1.00 41.41 127 ASP A CA 1
ATOM 1045 C C . ASP A 1 127 ? -19.034 4.425 -9.251 1.00 41.41 127 ASP A C 1
ATOM 1047 O O . ASP A 1 127 ? -18.021 4.170 -8.597 1.00 41.41 127 ASP A O 1
ATOM 1051 N N . GLN A 1 128 ? -19.728 3.499 -9.908 1.00 41.75 128 GLN A N 1
ATOM 1052 C CA . GLN A 1 128 ? -19.524 2.045 -9.915 1.00 41.75 128 GLN A CA 1
ATOM 1053 C C . GLN A 1 128 ? -18.175 1.609 -10.525 1.00 41.75 128 GLN A C 1
ATOM 1055 O O . GLN A 1 128 ? -18.066 0.602 -11.223 1.00 41.75 128 GLN A O 1
ATOM 1060 N N . HIS A 1 129 ? -17.117 2.375 -10.311 1.00 38.16 129 HIS A N 1
ATOM 1061 C CA . HIS A 1 129 ? -15.756 2.021 -10.608 1.00 38.16 129 HIS A CA 1
ATOM 1062 C C . HIS A 1 129 ? -15.296 1.044 -9.537 1.00 38.16 129 HIS A C 1
ATOM 1064 O O . HIS A 1 129 ? -14.950 1.427 -8.422 1.00 38.16 129 HIS A O 1
ATOM 1070 N N . ASN A 1 130 ? -15.320 -0.240 -9.895 1.00 38.53 130 ASN A N 1
ATOM 1071 C CA . ASN A 1 130 ? -14.655 -1.305 -9.158 1.00 38.53 130 ASN A CA 1
ATOM 1072 C C . ASN A 1 130 ? -13.296 -0.799 -8.663 1.00 38.53 130 ASN A C 1
ATOM 1074 O O . ASN A 1 130 ? -12.403 -0.519 -9.465 1.00 38.53 130 ASN A O 1
ATOM 1078 N N . LEU A 1 131 ? -13.154 -0.645 -7.347 1.00 38.41 131 LEU A N 1
ATOM 1079 C CA . LEU A 1 131 ? -11.908 -0.218 -6.733 1.00 38.41 131 LEU A CA 1
ATOM 1080 C C . LEU A 1 131 ? -10.919 -1.382 -6.877 1.00 38.41 131 LEU A C 1
ATOM 1082 O O . LEU A 1 131 ? -10.952 -2.353 -6.121 1.00 38.41 131 LEU A O 1
ATOM 1086 N N . ILE A 1 132 ? -10.087 -1.338 -7.917 1.00 42.06 132 ILE A N 1
ATOM 1087 C CA . ILE A 1 132 ? -9.099 -2.383 -8.189 1.00 42.06 132 ILE A CA 1
ATOM 1088 C C . ILE A 1 132 ? -7.930 -2.164 -7.229 1.00 42.06 132 ILE A C 1
ATOM 1090 O O . ILE A 1 132 ? -7.074 -1.310 -7.454 1.00 42.06 132 ILE A O 1
ATOM 1094 N N . LEU A 1 133 ? -7.891 -2.935 -6.142 1.00 40.53 133 LEU A N 1
ATOM 1095 C CA . LEU A 1 133 ? -6.721 -2.979 -5.271 1.00 40.53 133 LEU A CA 1
ATOM 1096 C C . LEU A 1 133 ? -5.548 -3.607 -6.046 1.00 40.53 133 LEU A C 1
ATOM 1098 O O . LEU A 1 133 ? -5.723 -4.674 -6.642 1.00 40.53 133 LEU A O 1
ATOM 1102 N N . PRO A 1 134 ? -4.350 -2.993 -6.050 1.00 42.16 134 PRO A N 1
ATOM 1103 C CA . PRO A 1 134 ? -3.208 -3.538 -6.771 1.00 42.16 134 PRO A CA 1
ATOM 1104 C C . PRO A 1 134 ? -2.838 -4.908 -6.195 1.00 42.16 134 PRO A C 1
ATOM 1106 O O . PRO A 1 134 ? -2.479 -5.043 -5.017 1.00 42.16 134 PRO A O 1
ATOM 1109 N N . LYS A 1 135 ? -2.936 -5.944 -7.030 1.00 49.47 135 LYS A N 1
ATOM 1110 C CA . LYS A 1 135 ? -2.506 -7.304 -6.693 1.00 49.47 135 LYS A CA 1
ATOM 1111 C C . LYS A 1 135 ? -0.978 -7.290 -6.534 1.00 49.47 135 LYS A C 1
ATOM 1113 O O . LYS A 1 135 ? -0.311 -6.690 -7.371 1.00 49.47 135 LYS A O 1
ATOM 1118 N N . PRO A 1 136 ? -0.395 -7.857 -5.459 1.00 49.06 136 PRO A N 1
ATOM 1119 C CA . PRO A 1 136 ? 1.057 -7.829 -5.311 1.00 49.06 136 PRO A CA 1
ATOM 1120 C C . PRO A 1 136 ? 1.731 -8.524 -6.505 1.00 49.06 136 PRO A C 1
ATOM 1122 O O . PRO A 1 136 ? 1.288 -9.601 -6.903 1.00 49.06 136 PRO A O 1
ATOM 1125 N N . LEU A 1 137 ? 2.807 -7.939 -7.045 1.00 47.69 137 LEU A N 1
ATOM 1126 C CA . LEU A 1 137 ? 3.533 -8.491 -8.199 1.00 47.69 137 LEU A CA 1
ATOM 1127 C C . LEU A 1 137 ? 4.010 -9.928 -7.985 1.00 47.69 137 LEU A C 1
ATOM 1129 O O . LEU A 1 137 ? 3.945 -10.709 -8.921 1.00 47.69 137 LEU A O 1
ATOM 1133 N N . PHE A 1 138 ? 4.400 -10.307 -6.764 1.00 55.00 138 PHE A N 1
ATOM 1134 C CA . PHE A 1 138 ? 4.808 -11.684 -6.454 1.00 55.00 138 PHE A CA 1
ATOM 1135 C C . PHE A 1 138 ? 3.663 -12.704 -6.596 1.00 55.00 138 PHE A C 1
ATOM 1137 O O . PHE A 1 138 ? 3.903 -13.882 -6.807 1.00 55.00 138 PHE A O 1
ATOM 1144 N N . VAL A 1 139 ? 2.400 -12.265 -6.531 1.00 54.56 139 VAL A N 1
ATOM 1145 C CA . VAL A 1 139 ? 1.230 -13.125 -6.811 1.00 54.56 139 VAL A CA 1
ATOM 1146 C C . VAL A 1 139 ? 0.994 -13.261 -8.321 1.00 54.56 139 VAL A C 1
ATOM 1148 O O . VAL A 1 139 ? 0.22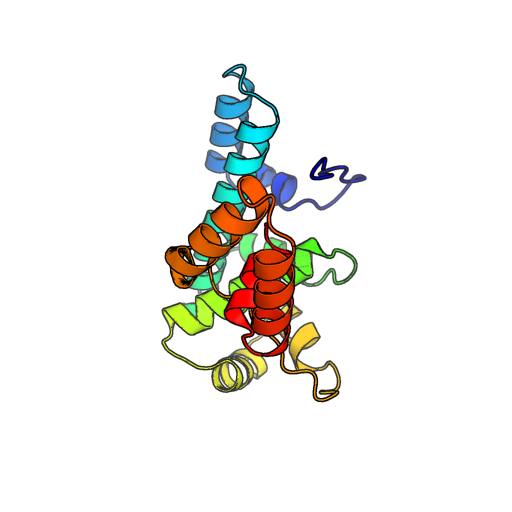1 -14.107 -8.762 1.00 54.56 139 VAL A O 1
ATOM 1151 N N . CYS A 1 140 ? 1.632 -12.410 -9.124 1.00 73.62 140 CYS A N 1
ATOM 1152 C CA . CYS A 1 140 ? 1.551 -12.403 -10.581 1.00 73.62 140 CYS A CA 1
ATOM 1153 C C . CYS A 1 140 ? 2.928 -12.646 -11.214 1.00 73.62 140 CYS A C 1
ATOM 1155 O O . CYS A 1 140 ? 3.132 -12.256 -12.358 1.00 73.62 140 CYS A O 1
ATOM 1157 N N . GLU A 1 141 ? 3.872 -13.241 -10.477 1.00 76.19 141 GLU A N 1
ATOM 1158 C CA . GLU A 1 141 ? 5.279 -13.340 -10.878 1.00 76.19 141 GLU A CA 1
ATOM 1159 C C . GLU A 1 141 ? 5.433 -14.060 -12.219 1.00 76.19 141 GLU A C 1
ATOM 1161 O O . GLU A 1 141 ? 6.073 -13.535 -13.129 1.00 76.19 141 GLU A O 1
ATOM 1166 N N . ASP A 1 142 ? 4.764 -15.203 -12.375 1.00 86.31 142 ASP A N 1
ATOM 1167 C CA . ASP A 1 142 ? 4.790 -15.987 -13.612 1.00 86.31 142 ASP A CA 1
ATOM 1168 C C . ASP A 1 142 ? 4.245 -15.193 -14.806 1.00 86.31 142 ASP A C 1
ATOM 1170 O O . ASP A 1 142 ? 4.813 -15.211 -15.898 1.00 86.31 142 ASP A O 1
ATOM 1174 N N . GLU A 1 143 ? 3.158 -14.450 -14.590 1.00 87.44 143 GLU A N 1
ATOM 1175 C CA . GLU A 1 143 ? 2.511 -13.664 -15.639 1.00 87.44 143 GLU A CA 1
ATOM 1176 C C . GLU A 1 143 ? 3.330 -12.418 -15.997 1.00 87.44 143 GLU A C 1
ATOM 1178 O O . GLU A 1 143 ? 3.479 -12.087 -17.173 1.00 87.44 143 GLU A O 1
ATOM 1183 N N . PHE A 1 144 ? 3.926 -11.757 -15.004 1.00 83.31 144 PHE A N 1
ATOM 1184 C CA . PHE A 1 144 ? 4.838 -10.641 -15.217 1.00 83.31 144 PHE A CA 1
ATOM 1185 C C . PHE A 1 144 ? 6.088 -11.087 -15.975 1.00 83.31 144 PHE A C 1
ATOM 1187 O O . PHE A 1 144 ? 6.484 -10.431 -16.936 1.00 83.31 144 PHE A O 1
ATOM 1194 N N . LYS A 1 145 ? 6.666 -12.236 -15.607 1.00 85.81 145 LYS A N 1
ATOM 1195 C CA . LYS A 1 145 ? 7.818 -12.816 -16.300 1.00 85.81 145 LYS A CA 1
ATOM 1196 C C . LYS A 1 145 ? 7.483 -13.144 -17.752 1.00 85.81 145 LYS A C 1
ATOM 1198 O O . LYS A 1 145 ? 8.202 -12.717 -18.647 1.00 85.81 145 LYS A O 1
ATOM 1203 N N . ARG A 1 146 ? 6.338 -13.792 -17.998 1.00 91.38 146 ARG A N 1
ATOM 1204 C CA . ARG A 1 146 ? 5.844 -14.090 -19.351 1.00 91.38 146 ARG A CA 1
ATOM 1205 C C . ARG A 1 146 ? 5.718 -12.830 -20.209 1.00 91.38 146 ARG A C 1
ATOM 1207 O O . ARG A 1 146 ? 6.129 -12.832 -21.366 1.00 91.38 146 ARG A O 1
ATOM 1214 N N . ILE A 1 147 ? 5.130 -11.762 -19.668 1.00 87.88 147 ILE A N 1
ATOM 1215 C CA . ILE A 1 147 ? 4.955 -10.497 -20.394 1.00 87.88 147 ILE A CA 1
ATOM 1216 C C . ILE A 1 147 ? 6.296 -9.798 -20.617 1.00 87.88 147 ILE A C 1
ATOM 1218 O O . ILE A 1 147 ? 6.559 -9.349 -21.731 1.00 87.88 147 ILE A O 1
ATOM 1222 N N . SER A 1 148 ? 7.159 -9.766 -19.602 1.00 88.12 148 SER A N 1
ATOM 1223 C CA . SER A 1 148 ? 8.506 -9.211 -19.707 1.00 88.12 148 SER A CA 1
ATOM 1224 C C . SER A 1 148 ? 9.324 -9.909 -20.788 1.00 88.12 148 SER A C 1
ATOM 1226 O O . SER A 1 148 ? 9.983 -9.238 -21.579 1.00 88.12 148 SER A O 1
ATOM 1228 N N . ASP A 1 149 ? 9.226 -11.236 -20.881 1.00 88.50 149 ASP A N 1
ATOM 1229 C CA . ASP A 1 149 ? 9.928 -12.020 -21.895 1.00 88.50 149 ASP A CA 1
ATOM 1230 C C . ASP A 1 149 ? 9.426 -11.688 -23.310 1.00 88.50 149 ASP A C 1
ATOM 1232 O O . ASP A 1 149 ? 10.226 -11.504 -24.230 1.00 88.50 149 ASP A O 1
ATOM 1236 N N . ILE A 1 150 ? 8.107 -11.535 -23.488 1.00 87.62 150 ILE A N 1
ATOM 1237 C CA . ILE A 1 150 ? 7.520 -11.123 -24.773 1.00 87.62 150 ILE A CA 1
ATOM 1238 C C . ILE A 1 150 ? 7.996 -9.717 -25.151 1.00 87.62 150 ILE A C 1
ATOM 1240 O O . ILE A 1 150 ? 8.431 -9.506 -26.277 1.00 87.62 150 ILE A O 1
ATOM 1244 N N . LEU A 1 151 ? 7.937 -8.755 -24.232 1.00 83.06 151 LEU A N 1
ATOM 1245 C CA . LEU A 1 151 ? 8.251 -7.356 -24.535 1.00 83.06 151 LEU A CA 1
ATOM 1246 C C . LEU A 1 151 ? 9.754 -7.081 -24.671 1.00 83.06 151 LEU A C 1
ATOM 1248 O O . LEU A 1 151 ? 10.144 -6.189 -25.421 1.00 83.06 151 LEU A O 1
ATOM 1252 N N . SER A 1 152 ? 10.597 -7.853 -23.985 1.00 85.00 152 SER A N 1
ATOM 1253 C CA . SER A 1 152 ? 12.054 -7.669 -24.004 1.00 85.00 152 SER A CA 1
ATOM 1254 C C . SER A 1 152 ? 12.741 -8.422 -25.144 1.00 85.00 152 SER A C 1
ATOM 1256 O O . SER A 1 152 ? 13.825 -8.016 -25.564 1.00 85.00 152 SER A O 1
ATOM 1258 N N . TYR A 1 153 ? 12.147 -9.517 -25.635 1.00 79.12 153 TYR A N 1
ATOM 1259 C CA . TYR A 1 153 ? 12.829 -10.433 -26.557 1.00 79.12 153 TYR A CA 1
ATOM 1260 C C . TYR A 1 153 ? 12.027 -10.817 -27.810 1.00 79.12 153 TYR A C 1
ATOM 1262 O O . TYR A 1 153 ? 12.605 -11.406 -28.726 1.00 79.12 153 TYR A O 1
ATOM 1270 N N . SER A 1 154 ? 10.733 -10.487 -27.907 1.00 74.94 154 SER A N 1
ATOM 1271 C CA . SER A 1 154 ? 9.959 -10.748 -29.128 1.00 74.94 154 SER A CA 1
ATOM 1272 C C . SER A 1 154 ? 10.123 -9.624 -30.151 1.00 74.94 154 SER A C 1
ATOM 1274 O O . SER A 1 154 ? 9.681 -8.500 -29.932 1.00 74.94 154 SER A O 1
ATOM 1276 N N . ASN A 1 155 ? 10.660 -9.959 -31.326 1.00 70.19 155 ASN A N 1
ATOM 1277 C CA . ASN A 1 155 ? 10.566 -9.123 -32.532 1.00 70.19 155 ASN A CA 1
ATOM 1278 C C . ASN A 1 155 ? 9.362 -9.504 -33.416 1.00 70.19 155 ASN A C 1
ATOM 1280 O O . ASN A 1 155 ? 9.261 -9.060 -34.560 1.00 70.19 155 ASN A O 1
ATOM 1284 N N . ASP A 1 156 ? 8.465 -10.353 -32.911 1.00 81.69 156 ASP A N 1
ATOM 1285 C CA . ASP A 1 156 ? 7.320 -10.867 -33.651 1.00 81.69 156 ASP A CA 1
ATOM 1286 C C . ASP A 1 156 ? 6.045 -10.066 -33.347 1.00 81.69 156 ASP A C 1
ATOM 1288 O O . ASP A 1 156 ? 5.553 -10.015 -32.213 1.00 81.69 156 ASP A O 1
ATOM 1292 N N . ILE A 1 157 ? 5.502 -9.452 -34.400 1.00 83.06 157 ILE A N 1
ATOM 1293 C CA . ILE A 1 157 ? 4.291 -8.625 -34.379 1.00 83.06 157 ILE A CA 1
ATOM 1294 C C . ILE A 1 157 ? 3.065 -9.437 -33.946 1.00 83.06 157 ILE A C 1
ATOM 1296 O O . ILE A 1 157 ? 2.180 -8.891 -33.281 1.00 83.06 157 ILE A O 1
ATOM 1300 N N . GLU A 1 158 ? 2.998 -10.728 -34.279 1.00 84.81 158 GLU A N 1
ATOM 1301 C CA . GLU A 1 158 ? 1.844 -11.554 -33.912 1.00 84.81 158 GLU A CA 1
ATOM 1302 C C . GLU A 1 158 ? 1.811 -11.851 -32.410 1.00 84.81 158 GLU A C 1
ATOM 1304 O O . GLU A 1 158 ? 0.754 -11.745 -31.784 1.00 84.81 158 GLU A O 1
ATOM 1309 N N . HIS A 1 159 ? 2.967 -12.071 -31.781 1.00 81.38 159 HIS A N 1
ATOM 1310 C CA . HIS A 1 159 ? 3.056 -12.216 -30.325 1.00 81.38 159 HIS A CA 1
ATOM 1311 C C . HIS A 1 159 ? 2.633 -10.942 -29.578 1.00 81.38 159 HIS A C 1
ATOM 1313 O O . HIS A 1 159 ? 1.961 -11.023 -28.547 1.00 81.38 159 HIS A O 1
ATOM 1319 N N . LEU A 1 160 ? 2.957 -9.760 -30.113 1.00 82.94 160 LEU A N 1
ATOM 1320 C CA . LEU A 1 160 ? 2.509 -8.485 -29.546 1.00 82.94 160 LEU A CA 1
ATOM 1321 C C . LEU A 1 160 ? 0.993 -8.285 -29.698 1.00 82.94 160 LEU A C 1
ATOM 1323 O O . LEU A 1 160 ? 0.333 -7.865 -28.747 1.00 82.94 160 LEU A O 1
ATOM 1327 N N . ARG A 1 161 ? 0.405 -8.638 -30.849 1.00 84.69 161 ARG A N 1
ATOM 1328 C CA . ARG A 1 161 ? -1.060 -8.610 -31.038 1.00 84.69 161 ARG A CA 1
ATOM 1329 C C . ARG A 1 161 ? -1.782 -9.542 -30.074 1.00 84.69 161 ARG A C 1
ATOM 1331 O O . ARG A 1 161 ? -2.813 -9.177 -29.501 1.00 84.69 161 ARG A O 1
ATOM 1338 N N . GLN A 1 162 ? -1.233 -10.734 -29.875 1.00 87.88 162 GLN A N 1
ATOM 1339 C CA . GLN A 1 162 ? -1.793 -11.716 -28.960 1.00 87.88 162 GLN A CA 1
ATOM 1340 C C . GLN A 1 162 ? -1.683 -11.244 -27.505 1.00 87.88 162 GLN A C 1
ATOM 1342 O O . GLN A 1 162 ? -2.642 -11.363 -26.746 1.00 87.88 162 GLN A O 1
ATOM 1347 N N . LEU A 1 163 ? -0.566 -10.611 -27.131 1.00 87.06 163 LEU A N 1
ATOM 1348 C CA . LEU A 1 163 ? -0.400 -9.979 -25.824 1.00 87.06 163 LEU A CA 1
ATOM 1349 C C . LEU A 1 163 ? -1.428 -8.866 -25.584 1.00 87.06 163 LEU A C 1
ATOM 1351 O O . LEU A 1 163 ? -2.057 -8.854 -24.529 1.00 87.06 163 LEU A O 1
ATOM 1355 N N . ILE A 1 164 ? -1.649 -7.977 -26.557 1.00 86.50 164 ILE A N 1
ATOM 1356 C CA . ILE A 1 164 ? -2.668 -6.919 -26.458 1.00 86.50 164 ILE A CA 1
ATOM 1357 C C . ILE A 1 164 ? -4.059 -7.534 -26.257 1.00 86.50 164 ILE A C 1
ATOM 1359 O O . ILE A 1 164 ? -4.799 -7.105 -25.376 1.00 86.50 164 ILE A O 1
ATOM 1363 N N . THR A 1 165 ? -4.392 -8.580 -27.014 1.00 88.75 165 THR A N 1
ATOM 1364 C CA 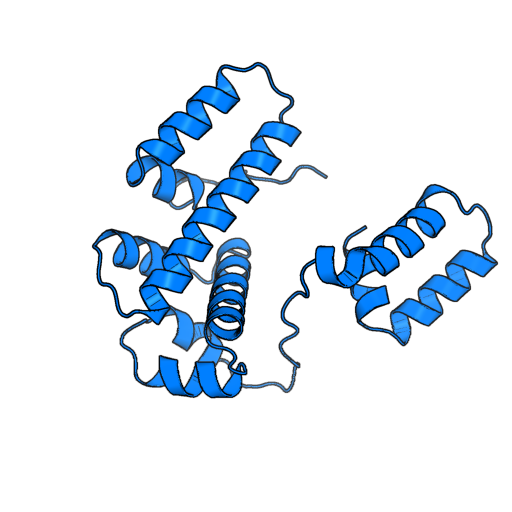. THR A 1 165 ? -5.675 -9.297 -26.889 1.00 88.75 165 THR A CA 1
ATOM 1365 C C . THR A 1 165 ? -5.833 -9.966 -25.517 1.00 88.75 165 THR A C 1
ATOM 1367 O O . THR A 1 165 ? -6.913 -9.965 -24.925 1.00 88.75 165 THR A O 1
ATOM 1370 N N . ASN A 1 166 ? -4.747 -10.494 -24.955 1.00 84.62 166 ASN A N 1
ATOM 1371 C CA . ASN A 1 166 ? -4.757 -11.040 -23.600 1.00 84.62 166 ASN A CA 1
ATOM 1372 C C . ASN A 1 166 ? -4.937 -9.926 -22.559 1.00 84.62 166 ASN A C 1
ATOM 1374 O O . ASN A 1 166 ? -5.689 -10.089 -21.604 1.00 84.62 166 ASN A O 1
ATOM 1378 N N . CYS A 1 167 ? -4.323 -8.760 -22.765 1.00 82.12 167 CYS A N 1
ATOM 1379 C CA . CYS A 1 167 ? -4.484 -7.608 -21.880 1.00 82.12 167 CYS A CA 1
ATOM 1380 C C . CYS A 1 167 ? -5.890 -6.996 -21.935 1.00 82.12 167 CYS A C 1
ATOM 1382 O O . CYS A 1 167 ? -6.295 -6.360 -20.968 1.00 82.12 167 CYS A O 1
ATOM 1384 N N . THR A 1 168 ? -6.662 -7.171 -23.010 1.00 77.88 168 THR A N 1
ATOM 1385 C CA . THR A 1 168 ? -8.058 -6.694 -23.048 1.00 77.88 168 THR A CA 1
ATOM 1386 C C . THR A 1 168 ? -9.034 -7.644 -22.355 1.00 77.88 168 THR A C 1
ATOM 1388 O O . THR A 1 168 ? -10.138 -7.230 -22.008 1.00 77.88 168 THR A O 1
ATOM 1391 N N . THR A 1 169 ? -8.641 -8.900 -22.131 1.00 82.56 169 THR A N 1
ATOM 1392 C CA . THR A 1 169 ? -9.524 -9.961 -21.614 1.00 82.56 169 THR A CA 1
ATOM 1393 C C . THR A 1 169 ? -9.103 -10.515 -20.251 1.00 82.56 169 THR A C 1
ATOM 1395 O O . THR A 1 169 ? -9.920 -11.127 -19.565 1.00 82.56 169 THR A O 1
ATOM 1398 N N . ASN A 1 170 ? -7.864 -10.273 -19.814 1.00 83.31 170 ASN A N 1
ATOM 1399 C CA . ASN A 1 170 ? -7.326 -10.729 -18.538 1.00 83.31 170 ASN A CA 1
ATOM 1400 C C . ASN A 1 170 ? -6.716 -9.563 -17.753 1.00 83.31 170 ASN A C 1
ATOM 1402 O O . ASN A 1 170 ? -5.646 -9.061 -18.085 1.00 83.31 170 ASN A O 1
ATOM 1406 N N . GLN A 1 171 ? -7.371 -9.203 -16.649 1.00 74.25 171 GLN A N 1
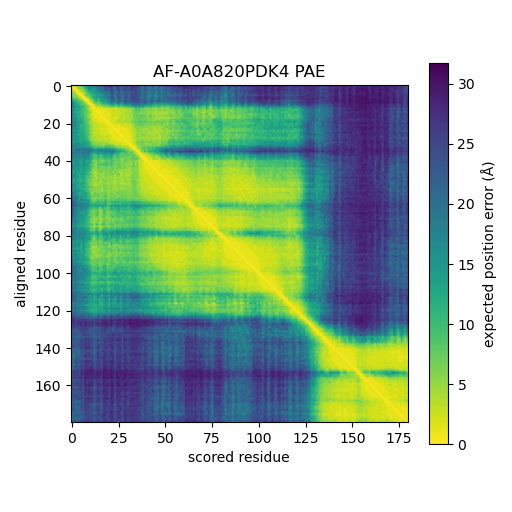ATOM 1407 C CA . GLN A 1 171 ? -6.972 -8.104 -15.770 1.00 74.25 171 GLN A CA 1
ATOM 1408 C C . GLN A 1 171 ? -5.576 -8.279 -15.146 1.00 74.25 171 GLN A C 1
ATOM 1410 O O . GLN A 1 171 ? -4.892 -7.290 -14.894 1.00 74.25 171 GLN A O 1
ATOM 1415 N N . THR A 1 172 ? -5.137 -9.520 -14.900 1.00 79.19 172 THR A N 1
ATOM 1416 C CA . THR A 1 172 ? -3.782 -9.802 -14.388 1.00 79.19 172 THR A CA 1
ATOM 1417 C C . THR A 1 172 ? -2.749 -9.521 -15.475 1.00 79.19 172 THR A C 1
ATOM 1419 O O . THR A 1 172 ? -1.751 -8.862 -15.203 1.00 79.19 172 THR A O 1
ATOM 1422 N N . SER A 1 173 ? -3.025 -9.921 -16.719 1.00 81.88 173 SER A N 1
ATOM 1423 C CA . SER A 1 173 ? -2.173 -9.603 -17.866 1.00 81.88 173 SER A CA 1
ATOM 1424 C C . SER A 1 173 ? -2.116 -8.097 -18.133 1.00 81.88 173 SER A C 1
ATOM 1426 O O . SER A 1 173 ? -1.026 -7.565 -18.315 1.00 81.88 173 SER A O 1
ATOM 1428 N N . SER A 1 174 ? -3.253 -7.385 -18.090 1.00 78.31 174 SER A N 1
ATOM 1429 C CA . SER A 1 174 ? -3.271 -5.920 -18.242 1.00 78.31 174 SER A CA 1
ATOM 1430 C C . SER A 1 174 ? -2.444 -5.240 -17.157 1.00 78.31 174 SER A C 1
ATOM 1432 O O . SER A 1 174 ? -1.663 -4.343 -17.449 1.00 78.31 174 SER A O 1
ATOM 1434 N N . TYR A 1 175 ? -2.604 -5.674 -15.904 1.00 73.62 175 TYR A N 1
ATOM 1435 C CA . TYR A 1 175 ? -1.840 -5.149 -14.779 1.00 73.62 175 TYR A CA 1
ATOM 1436 C C . TYR A 1 175 ? -0.336 -5.384 -14.963 1.00 73.62 175 TYR A C 1
ATOM 1438 O O . TYR A 1 175 ? 0.438 -4.438 -14.881 1.00 73.62 175 TYR A O 1
ATOM 1446 N N . CYS A 1 176 ? 0.080 -6.613 -15.276 1.00 76.31 176 CYS A N 1
ATOM 1447 C CA . CYS A 1 176 ? 1.484 -6.952 -15.505 1.00 76.31 176 CYS A CA 1
ATOM 1448 C C . CYS A 1 176 ? 2.089 -6.206 -16.708 1.00 76.31 176 CYS A C 1
ATOM 1450 O O . CYS A 1 176 ? 3.243 -5.803 -16.635 1.00 76.31 176 CYS A O 1
ATOM 1452 N N . PHE A 1 177 ? 1.314 -5.971 -17.772 1.00 80.44 177 PHE A N 1
ATOM 1453 C CA . PHE A 1 177 ? 1.724 -5.158 -18.923 1.00 80.44 177 PHE A CA 1
ATOM 1454 C C . PHE A 1 177 ? 1.905 -3.679 -18.574 1.00 80.44 177 PHE A C 1
ATOM 1456 O O . PHE A 1 177 ? 2.872 -3.072 -19.006 1.00 80.44 177 PHE A O 1
ATOM 1463 N N . LEU A 1 178 ? 0.993 -3.094 -17.790 1.00 72.25 178 LEU A N 1
ATOM 1464 C CA . LEU A 1 178 ? 1.081 -1.688 -17.368 1.00 72.25 178 LEU A CA 1
ATOM 1465 C C . LEU A 1 178 ? 2.235 -1.423 -16.392 1.00 72.25 178 LEU A C 1
ATOM 1467 O O . LEU A 1 178 ? 2.643 -0.276 -16.226 1.00 72.25 178 LEU A O 1
ATOM 1471 N N . VAL A 1 179 ? 2.689 -2.464 -15.696 1.00 71.69 179 VAL A N 1
ATOM 1472 C CA . VAL A 1 179 ? 3.768 -2.393 -14.709 1.00 71.69 179 VAL A CA 1
ATOM 1473 C C . VAL A 1 179 ? 5.154 -2.624 -15.327 1.00 71.69 179 VAL A C 1
ATOM 1475 O O . VAL A 1 179 ? 6.131 -2.164 -14.735 1.00 71.69 179 VAL A O 1
ATOM 1478 N N . TRP A 1 180 ? 5.247 -3.338 -16.456 1.00 75.62 180 TRP A N 1
ATOM 1479 C CA . TRP A 1 180 ? 6.498 -3.520 -17.206 1.00 75.62 180 TRP A CA 1
ATOM 1480 C C . TRP A 1 180 ? 6.969 -2.191 -17.808 1.00 75.62 180 TRP A C 1
ATOM 1482 O O . TRP A 1 180 ? 8.163 -1.861 -17.621 1.00 75.62 180 TRP A O 1
#

Sequence (180 aa):
MQLMLRANEQGTPEKILTDNYIQFEENVRQLQDEQSNHNSISISLIAWIKYYIELYAVALKNQCSEEIMGTIDQFLTRDELHLSLTLKLFVIKQICELSSVKFDTFCEIFSNRNVVWPRTILEKPQDQHNLILPKPLFVCEDEFKRISDILSYSNDIEHLRQLITNCTTNQTSSYCFLVW

Secondary structure (DSSP, 8-state):
--------SS--HHHHHHHH-HHHHHHHHHHHHTT--HHHHHHHHHHHHHHHHHHHHHHHHTT---HHHHHHHHHHT-TT-HHHHHHHHHHHHHHHHHHT--HHHHHHHHHTSS-STTHHHHSS---S----PPPPGGGGHHHHHHHHHHHHH---HHHHHHHHHHHHH-HHHHHHHHH-

pLDDT: mean 70.1, std 13.74, range [25.03, 91.38]

Organism: NCBI:txid392030